Protein AF-A0A8H5HXY4-F1 (afdb_monomer_lite)

Organism: NCBI:txid2823264

Radius of gyration: 25.53 Å; chains: 1; bounding box: 59×42×100 Å

Secondary structure (DSSP, 8-state):
--HHHHHHHHHHHHHHHHHHHT-EEEEETTEEEEE--SSHHHHHHHHHHH-GGG----STTHHHHHHHHHHHHHHHHT---GGG-HHHHHHHHHHHHHHH-HHHHHHHHHHHHHHHHHHHHHHHHHS--HHHHHHHHHHHHHHHS--------------TT-HHHHHHHHHHHHHHHHHHHHS---GGGGTT---HHHHIIIIIHHHHHHHHHHHHHHHHHHHHHTTT-HHHHHHHHHHHHHHHHHHHHH--STTHHHHHHHHHHHHHHHHHHHH--S----------TTTTSTTPPPP---

Structure (mmCIF, N/CA/C/O backbone):
data_AF-A0A8H5HXY4-F1
#
_entry.id   AF-A0A8H5HXY4-F1
#
loop_
_atom_site.group_PDB
_atom_site.id
_atom_site.type_symbol
_atom_site.label_atom_id
_atom_site.label_alt_id
_atom_site.label_comp_id
_atom_site.label_asym_id
_atom_site.label_entity_id
_atom_site.label_seq_id
_atom_site.pdbx_PDB_ins_code
_atom_site.Cartn_x
_atom_site.Cartn_y
_atom_site.Cartn_z
_atom_site.occupancy
_atom_site.B_iso_or_equiv
_atom_site.auth_seq_id
_atom_site.auth_comp_id
_atom_site.auth_asym_id
_atom_site.auth_atom_id
_atom_site.pdbx_PDB_model_num
ATOM 1 N N . MET A 1 1 ? 0.932 -16.713 16.037 1.00 47.97 1 MET A N 1
ATOM 2 C CA . MET A 1 1 ? 1.302 -16.454 14.625 1.00 47.97 1 MET A CA 1
ATOM 3 C C . MET A 1 1 ? 1.391 -17.775 13.917 1.00 47.97 1 MET A C 1
ATOM 5 O O . MET A 1 1 ? 1.975 -18.675 14.505 1.00 47.97 1 MET A O 1
ATOM 9 N N . LYS A 1 2 ? 0.915 -17.909 12.679 1.00 47.47 2 LYS A N 1
ATOM 10 C CA . LYS A 1 2 ? 1.372 -19.043 11.874 1.00 47.47 2 LYS A CA 1
ATOM 11 C C . LYS A 1 2 ? 2.744 -18.663 11.317 1.00 47.47 2 LYS A C 1
ATOM 13 O O . LYS A 1 2 ? 2.831 -17.738 10.516 1.00 47.47 2 LYS A O 1
ATOM 18 N N . ALA A 1 3 ? 3.801 -19.334 11.782 1.00 64.69 3 ALA A N 1
ATOM 19 C CA . ALA A 1 3 ? 5.185 -19.150 11.319 1.00 64.69 3 ALA A CA 1
ATOM 20 C C . ALA A 1 3 ? 5.303 -19.172 9.779 1.00 64.69 3 ALA A C 1
ATOM 22 O O . ALA A 1 3 ? 6.166 -18.522 9.198 1.00 64.69 3 ALA A O 1
ATOM 23 N N . TRP A 1 4 ? 4.356 -19.842 9.122 1.00 70.19 4 TRP A N 1
ATOM 24 C CA . TRP A 1 4 ? 4.233 -19.937 7.675 1.00 70.19 4 TRP A CA 1
ATOM 25 C C . TRP A 1 4 ? 4.051 -18.597 6.941 1.00 70.19 4 TRP A C 1
ATOM 27 O O . TRP A 1 4 ? 4.656 -18.408 5.892 1.00 70.19 4 TRP A O 1
ATOM 37 N N . CYS A 1 5 ? 3.287 -17.639 7.487 1.00 73.81 5 CYS A N 1
ATOM 38 C CA . CYS A 1 5 ? 3.091 -16.338 6.827 1.00 73.81 5 CYS A CA 1
ATOM 39 C C . CYS A 1 5 ? 4.381 -15.507 6.802 1.00 73.81 5 CYS A C 1
ATOM 41 O O . CYS A 1 5 ? 4.645 -14.821 5.821 1.00 73.81 5 CYS A O 1
ATOM 43 N N . ILE A 1 6 ? 5.195 -15.607 7.861 1.00 82.00 6 ILE A N 1
ATOM 44 C CA . ILE A 1 6 ? 6.513 -14.963 7.910 1.00 82.00 6 ILE A CA 1
ATOM 45 C C . ILE A 1 6 ? 7.433 -15.619 6.891 1.00 82.00 6 ILE A C 1
ATOM 47 O O . ILE A 1 6 ? 8.081 -14.912 6.140 1.00 82.00 6 ILE A O 1
ATOM 51 N N . GLY A 1 7 ? 7.465 -16.956 6.839 1.00 81.50 7 GLY A N 1
ATOM 52 C CA . GLY A 1 7 ? 8.318 -17.679 5.895 1.00 81.50 7 GLY A CA 1
ATOM 53 C C . GLY A 1 7 ? 7.988 -17.373 4.432 1.00 81.50 7 GLY A C 1
ATOM 54 O O . GLY A 1 7 ? 8.896 -17.229 3.621 1.00 81.50 7 GLY A O 1
ATOM 55 N N . ALA A 1 8 ? 6.703 -17.226 4.092 1.00 86.81 8 ALA A N 1
ATOM 56 C CA . ALA A 1 8 ? 6.289 -16.805 2.754 1.00 86.81 8 ALA A CA 1
ATOM 57 C C . ALA A 1 8 ? 6.735 -15.366 2.449 1.00 86.81 8 ALA A C 1
ATOM 59 O O . ALA A 1 8 ? 7.413 -15.147 1.451 1.00 86.81 8 ALA A O 1
ATOM 60 N N . ALA A 1 9 ? 6.436 -14.416 3.342 1.00 90.06 9 ALA A N 1
ATOM 61 C CA . ALA A 1 9 ? 6.847 -13.023 3.177 1.00 90.06 9 ALA A CA 1
ATOM 62 C C . ALA A 1 9 ? 8.377 -12.870 3.121 1.00 90.06 9 ALA A C 1
ATOM 64 O O . ALA A 1 9 ? 8.891 -12.093 2.327 1.00 90.06 9 ALA A O 1
ATOM 65 N N . ASP A 1 10 ? 9.117 -13.628 3.929 1.00 92.62 10 ASP A N 1
ATOM 66 C CA . ASP A 1 10 ? 10.578 -13.604 3.957 1.00 92.62 10 ASP A CA 1
ATOM 67 C C . ASP A 1 10 ? 11.174 -14.149 2.660 1.00 92.62 10 ASP A C 1
ATOM 69 O O . ASP A 1 10 ? 12.096 -13.552 2.106 1.00 92.62 10 ASP A O 1
ATOM 73 N N . ARG A 1 11 ? 10.612 -15.239 2.126 1.00 94.75 11 ARG A N 1
ATOM 74 C CA . ARG A 1 11 ? 11.005 -15.771 0.821 1.00 94.75 11 ARG A CA 1
ATOM 75 C C . ARG A 1 11 ? 10.774 -14.742 -0.283 1.00 94.75 11 ARG A C 1
ATOM 77 O O . ARG A 1 11 ? 11.688 -14.517 -1.070 1.00 94.75 11 ARG A O 1
ATOM 84 N N . ASP A 1 12 ? 9.605 -14.108 -0.316 1.00 95.19 12 ASP A N 1
ATOM 85 C CA . ASP A 1 12 ? 9.260 -13.112 -1.337 1.00 95.19 12 ASP A CA 1
ATOM 86 C C . ASP A 1 12 ? 10.162 -11.870 -1.221 1.00 95.19 12 ASP A C 1
ATOM 88 O O . ASP A 1 12 ? 10.688 -11.384 -2.222 1.00 95.19 12 ASP A O 1
ATOM 92 N N . PHE A 1 13 ? 10.445 -11.418 0.008 1.00 96.56 13 PHE A N 1
ATOM 93 C CA . PHE A 1 13 ? 11.386 -10.324 0.262 1.00 96.56 13 PHE A CA 1
ATOM 94 C C . PHE A 1 13 ? 12.799 -10.677 -0.207 1.00 96.56 13 PHE A C 1
ATOM 96 O O . PHE A 1 13 ? 13.453 -9.885 -0.881 1.00 96.56 13 PHE A O 1
ATOM 103 N N . THR A 1 14 ? 13.266 -11.883 0.123 1.00 96.69 14 THR A N 1
ATOM 104 C CA . THR A 1 14 ? 14.595 -12.383 -0.252 1.00 96.69 14 THR A CA 1
ATOM 105 C C . THR A 1 14 ? 14.737 -12.504 -1.765 1.00 96.69 14 THR A C 1
ATOM 107 O O . THR A 1 14 ? 15.783 -12.162 -2.316 1.00 96.69 14 THR A O 1
ATOM 110 N N . GLU A 1 15 ? 13.694 -12.967 -2.453 1.00 97.38 15 GLU A N 1
ATOM 111 C CA . GLU A 1 15 ? 13.682 -13.046 -3.912 1.00 97.38 15 GLU A CA 1
ATOM 112 C C . GLU A 1 15 ? 13.721 -11.641 -4.532 1.00 97.38 15 GLU A C 1
ATOM 114 O O . GLU A 1 15 ? 14.593 -11.357 -5.355 1.00 97.38 15 GLU A O 1
ATOM 119 N N . GLY A 1 16 ? 12.894 -10.718 -4.032 1.00 97.56 16 GLY A N 1
ATOM 120 C CA . GLY A 1 16 ? 12.931 -9.313 -4.431 1.00 97.56 16 GLY A CA 1
ATOM 121 C C . GLY A 1 16 ? 14.318 -8.683 -4.252 1.00 97.56 16 GLY A C 1
ATOM 122 O O . GLY A 1 16 ? 14.837 -8.058 -5.178 1.00 97.56 16 GLY A O 1
ATOM 123 N N . LEU A 1 17 ? 14.980 -8.915 -3.111 1.00 97.62 17 LEU A N 1
ATOM 124 C CA . LEU A 1 17 ? 16.358 -8.465 -2.875 1.00 97.62 17 LEU A CA 1
ATOM 125 C C . LEU A 1 17 ? 17.362 -9.107 -3.838 1.00 97.62 17 LEU A C 1
ATOM 127 O O . LEU A 1 17 ? 18.274 -8.434 -4.317 1.00 97.62 17 LEU A O 1
ATOM 131 N N . LYS A 1 18 ? 17.210 -10.398 -4.146 1.00 97.56 18 LYS A N 1
ATOM 132 C CA . LYS A 1 18 ? 18.068 -11.092 -5.111 1.00 97.56 18 LYS A CA 1
ATOM 133 C C . LYS A 1 18 ? 17.945 -10.466 -6.498 1.00 97.56 18 LYS A C 1
ATOM 135 O O . LYS A 1 18 ? 18.969 -10.154 -7.100 1.00 97.56 18 LYS A O 1
ATOM 140 N N . LYS A 1 19 ? 16.721 -10.226 -6.980 1.00 98.06 19 LYS A N 1
ATOM 141 C CA . LYS A 1 19 ? 16.484 -9.534 -8.255 1.00 98.06 19 LYS A CA 1
ATOM 142 C C . LYS A 1 19 ? 17.021 -8.102 -8.232 1.00 98.06 19 LYS A C 1
ATOM 144 O O . LYS A 1 19 ? 17.610 -7.670 -9.218 1.00 98.06 19 LYS A O 1
ATOM 149 N N . LEU A 1 20 ? 16.875 -7.388 -7.114 1.00 97.81 20 LEU A N 1
ATOM 150 C CA . LEU A 1 20 ? 17.403 -6.031 -6.952 1.00 97.81 20 LEU A CA 1
ATOM 151 C C . LEU A 1 20 ? 18.935 -5.992 -7.055 1.00 97.81 20 LEU A C 1
ATOM 153 O O . LEU A 1 20 ? 19.486 -5.076 -7.657 1.00 97.81 20 LEU A O 1
ATOM 157 N N . LYS A 1 21 ? 19.635 -7.001 -6.523 1.00 97.25 21 LYS A N 1
ATOM 158 C CA . LYS A 1 21 ? 21.100 -7.134 -6.647 1.00 97.25 21 LYS A CA 1
ATOM 159 C C . LYS A 1 21 ? 21.559 -7.362 -8.093 1.00 97.25 21 LYS A C 1
ATOM 161 O O . LYS A 1 21 ? 22.728 -7.145 -8.400 1.00 97.25 21 LYS A O 1
ATOM 166 N N . GLU A 1 22 ? 20.663 -7.764 -8.995 1.00 97.06 22 GLU A N 1
ATOM 167 C CA . GLU A 1 22 ? 20.958 -7.870 -10.429 1.00 97.06 22 GLU A CA 1
ATOM 168 C C . GLU A 1 22 ? 20.869 -6.530 -11.177 1.00 97.06 22 GLU A C 1
ATOM 170 O O . GLU A 1 22 ? 21.182 -6.493 -12.371 1.00 97.06 22 GLU A O 1
ATOM 175 N N . LEU A 1 23 ? 20.482 -5.440 -10.501 1.00 97.31 23 LEU A N 1
ATOM 176 C CA . LEU A 1 23 ? 20.530 -4.087 -11.046 1.00 97.31 23 LEU A CA 1
ATOM 177 C C . LEU A 1 23 ? 21.977 -3.737 -11.417 1.00 97.31 23 LEU A C 1
ATOM 179 O O . LEU A 1 23 ? 22.851 -3.627 -10.556 1.00 97.31 23 LEU A O 1
ATOM 183 N N . LYS A 1 24 ? 22.232 -3.561 -12.715 1.00 96.75 24 LYS A N 1
ATOM 184 C CA . LYS A 1 24 ? 23.560 -3.238 -13.246 1.00 96.75 24 LYS A CA 1
ATOM 185 C C . LYS A 1 24 ? 23.551 -1.875 -13.911 1.00 96.75 24 LYS A C 1
ATOM 187 O O . LYS A 1 24 ? 22.789 -1.635 -14.848 1.00 96.75 24 LYS A O 1
ATOM 192 N N . GLU A 1 25 ? 24.452 -1.016 -13.458 1.00 96.50 25 GLU A N 1
ATOM 193 C CA . GLU A 1 25 ? 24.786 0.232 -14.129 1.00 96.50 25 GLU A CA 1
ATOM 194 C C . GLU A 1 25 ? 25.759 -0.053 -15.278 1.00 96.50 25 GLU A C 1
ATOM 196 O O . GLU A 1 25 ? 26.806 -0.670 -15.085 1.00 96.50 25 GLU A O 1
ATOM 201 N N . THR A 1 26 ? 25.417 0.385 -16.486 1.00 96.19 26 THR A N 1
ATOM 202 C CA . THR A 1 26 ? 26.308 0.340 -17.648 1.00 96.19 26 THR A CA 1
ATOM 203 C C . THR A 1 26 ? 26.562 1.765 -18.118 1.00 96.19 26 THR A C 1
ATOM 205 O O . THR A 1 26 ? 25.631 2.481 -18.491 1.00 96.19 26 THR A O 1
ATOM 208 N N . LYS A 1 27 ? 27.828 2.185 -18.090 1.00 96.81 27 LYS A N 1
ATOM 209 C CA . LYS A 1 27 ? 28.249 3.512 -18.545 1.00 96.81 27 LYS A CA 1
ATOM 210 C C . LYS A 1 27 ? 28.524 3.472 -20.043 1.00 96.81 27 LYS A C 1
ATOM 212 O O . LYS A 1 27 ? 29.378 2.713 -20.495 1.00 96.81 27 LYS A O 1
ATOM 217 N N . PHE A 1 28 ? 27.813 4.296 -20.797 1.00 95.19 28 PHE A N 1
ATOM 218 C CA . PHE A 1 28 ? 28.041 4.532 -22.217 1.00 95.19 28 PHE A CA 1
ATOM 219 C C . PHE A 1 28 ? 28.620 5.940 -22.416 1.00 95.19 28 PHE A C 1
ATOM 221 O O . PHE A 1 28 ? 28.405 6.811 -21.572 1.00 95.19 28 PHE A O 1
ATOM 228 N N . PRO A 1 29 ? 29.296 6.222 -23.546 1.00 97.00 29 PRO A N 1
ATOM 229 C CA . PRO A 1 29 ? 29.773 7.574 -23.853 1.00 97.00 29 PRO A CA 1
ATOM 230 C C . PRO A 1 29 ? 28.663 8.641 -23.850 1.00 97.00 29 PRO A C 1
ATOM 232 O O . PRO A 1 29 ? 28.933 9.811 -23.613 1.00 97.00 29 PRO A O 1
ATOM 235 N N . GLN A 1 30 ? 27.416 8.236 -24.109 1.00 96.19 30 GLN A N 1
ATOM 236 C CA . GLN A 1 30 ? 26.236 9.107 -24.183 1.00 96.19 30 GLN A CA 1
ATOM 237 C C . GLN A 1 30 ? 25.478 9.233 -22.851 1.00 96.19 30 GLN A C 1
ATOM 239 O O . GLN A 1 30 ? 24.520 9.996 -22.771 1.00 96.19 30 GLN A O 1
ATOM 244 N N . GLY A 1 31 ? 25.871 8.485 -21.815 1.00 94.50 31 GLY A N 1
ATOM 245 C CA . GLY A 1 31 ? 25.211 8.506 -20.512 1.00 94.50 31 GLY A CA 1
ATOM 246 C C . GLY A 1 31 ? 25.189 7.151 -19.810 1.00 94.50 31 GLY A C 1
ATOM 247 O O . GLY A 1 31 ? 25.737 6.155 -20.281 1.00 94.50 31 GLY A O 1
ATOM 248 N N . THR A 1 32 ? 24.532 7.117 -18.658 1.00 94.44 32 THR A N 1
ATOM 249 C CA . THR A 1 32 ? 24.369 5.906 -17.855 1.00 94.44 32 THR A CA 1
ATOM 250 C C . THR A 1 32 ? 23.058 5.207 -18.205 1.00 94.44 32 THR A C 1
ATOM 252 O O . THR A 1 32 ? 22.004 5.836 -18.235 1.00 94.44 32 THR A O 1
ATOM 255 N N . SER A 1 33 ? 23.110 3.895 -18.439 1.00 93.88 33 SER A N 1
ATOM 256 C CA . SER A 1 33 ? 21.923 3.050 -18.582 1.00 93.88 33 SER A CA 1
ATOM 257 C C . SER A 1 33 ? 21.869 2.026 -17.456 1.00 93.88 33 SER A C 1
ATOM 259 O O . SER A 1 33 ? 22.894 1.474 -17.054 1.00 93.88 33 SER A O 1
ATOM 261 N N . PHE A 1 34 ? 20.667 1.740 -16.972 1.00 95.38 34 PHE A N 1
ATOM 262 C CA . PHE A 1 34 ? 20.435 0.738 -15.943 1.00 95.38 34 PHE A CA 1
ATOM 263 C C . PHE A 1 34 ? 19.720 -0.460 -16.554 1.00 95.38 34 PHE A C 1
ATOM 265 O O . PHE A 1 34 ? 18.678 -0.321 -17.196 1.00 95.38 34 PHE A O 1
ATOM 272 N N . LYS A 1 35 ? 20.275 -1.653 -16.343 1.00 95.25 35 LYS A N 1
ATOM 273 C CA . LYS A 1 35 ? 19.609 -2.913 -16.671 1.00 95.25 35 LYS A CA 1
ATOM 274 C C . LYS A 1 35 ? 19.067 -3.516 -15.386 1.00 95.25 35 LYS A C 1
ATOM 276 O O . LYS A 1 35 ? 19.843 -3.780 -14.470 1.00 95.25 35 LYS A O 1
ATOM 281 N N . SER A 1 36 ? 17.761 -3.769 -15.351 1.00 95.88 36 SER A N 1
ATOM 282 C CA . SER A 1 36 ? 17.114 -4.411 -14.210 1.00 95.88 36 SER A CA 1
ATOM 283 C C . SER A 1 36 ? 16.076 -5.460 -14.601 1.00 95.88 36 SER A C 1
ATOM 285 O O . SER A 1 36 ? 15.572 -5.462 -15.726 1.00 95.88 36 SER A O 1
ATOM 287 N N . ARG A 1 37 ? 15.753 -6.348 -13.654 1.00 97.44 37 ARG A N 1
ATOM 288 C CA . ARG A 1 37 ? 14.570 -7.211 -13.706 1.00 97.44 37 ARG A CA 1
ATOM 289 C C . ARG A 1 37 ? 13.331 -6.432 -13.282 1.00 97.44 37 ARG A C 1
ATOM 291 O O . ARG A 1 37 ? 13.411 -5.561 -12.429 1.00 97.44 37 ARG A O 1
ATOM 298 N N . LEU A 1 38 ? 12.189 -6.765 -13.868 1.00 97.12 38 LEU A N 1
ATOM 299 C CA . LEU A 1 38 ? 10.896 -6.185 -13.501 1.00 97.12 38 LEU A CA 1
ATOM 300 C C . LEU A 1 38 ? 10.273 -6.941 -12.323 1.00 97.12 38 LEU A C 1
ATOM 302 O O . LEU A 1 38 ? 10.613 -8.103 -12.088 1.00 97.12 38 LEU A O 1
ATOM 306 N N . GLY A 1 39 ? 9.333 -6.301 -11.625 1.00 96.19 39 GLY A N 1
ATOM 307 C CA . GLY A 1 39 ? 8.581 -6.915 -10.528 1.00 96.19 39 GLY A CA 1
ATOM 308 C C . GLY A 1 39 ? 9.290 -6.864 -9.177 1.00 96.19 39 GLY A C 1
ATOM 309 O O . GLY A 1 39 ? 8.706 -7.272 -8.180 1.00 96.19 39 GLY A O 1
ATOM 310 N N . VAL A 1 40 ? 10.495 -6.294 -9.108 1.00 98.06 40 VAL A N 1
ATOM 311 C CA . VAL A 1 40 ? 11.258 -6.154 -7.860 1.00 98.06 40 VAL A CA 1
ATOM 312 C C . VAL A 1 40 ? 10.478 -5.327 -6.845 1.00 98.06 40 VAL A C 1
ATOM 314 O O . VAL A 1 40 ? 10.370 -5.704 -5.678 1.00 98.06 40 VAL A O 1
ATOM 317 N N . VAL A 1 41 ? 9.886 -4.218 -7.301 1.00 97.44 41 VAL A N 1
ATOM 318 C CA . VAL A 1 41 ? 9.059 -3.360 -6.444 1.00 97.44 41 VAL A CA 1
ATOM 319 C C . VAL A 1 41 ? 7.842 -4.131 -5.932 1.00 97.44 41 VAL A C 1
ATOM 321 O O . VAL A 1 41 ? 7.485 -4.001 -4.761 1.00 97.44 41 VAL A O 1
ATOM 324 N N . ALA A 1 42 ? 7.227 -4.967 -6.773 1.00 95.88 42 ALA A N 1
ATOM 325 C CA . ALA A 1 42 ? 6.089 -5.796 -6.388 1.00 95.88 42 ALA A CA 1
ATOM 326 C C . ALA A 1 42 ? 6.459 -6.838 -5.331 1.00 95.88 42 ALA A C 1
ATOM 328 O O . ALA A 1 42 ? 5.801 -6.882 -4.296 1.00 95.88 42 ALA A O 1
ATOM 329 N N . ASP A 1 43 ? 7.528 -7.602 -5.535 1.00 96.88 43 ASP A N 1
ATOM 330 C CA . ASP A 1 43 ? 7.951 -8.653 -4.603 1.00 96.88 43 ASP A CA 1
ATOM 331 C C . ASP A 1 43 ? 8.268 -8.080 -3.215 1.00 96.88 43 ASP A C 1
ATOM 333 O O . ASP A 1 43 ? 7.744 -8.540 -2.197 1.00 96.88 43 ASP A O 1
ATOM 337 N N . ILE A 1 44 ? 9.058 -7.002 -3.173 1.00 97.44 44 ILE A N 1
ATOM 338 C CA . ILE A 1 44 ? 9.461 -6.350 -1.921 1.00 97.44 44 ILE A CA 1
ATOM 339 C C . ILE A 1 44 ? 8.250 -5.756 -1.197 1.00 97.44 44 ILE A C 1
ATOM 341 O O . ILE A 1 44 ? 8.091 -5.943 0.011 1.00 97.44 44 ILE A O 1
ATOM 345 N N . THR A 1 45 ? 7.375 -5.043 -1.908 1.00 95.81 45 THR A N 1
ATOM 346 C CA . THR A 1 45 ? 6.215 -4.400 -1.271 1.00 95.81 45 THR A CA 1
ATOM 347 C C . THR A 1 45 ? 5.159 -5.407 -0.839 1.00 95.81 45 THR A C 1
ATOM 349 O O . THR A 1 45 ? 4.630 -5.272 0.263 1.00 95.81 45 THR A O 1
ATOM 352 N N . ASN A 1 46 ? 4.903 -6.454 -1.625 1.00 90.75 46 ASN A N 1
ATOM 353 C CA . ASN A 1 46 ? 4.005 -7.543 -1.244 1.00 90.75 46 ASN A CA 1
ATOM 354 C C . ASN A 1 46 ? 4.504 -8.250 0.024 1.00 90.75 46 ASN A C 1
ATOM 356 O O . ASN A 1 46 ? 3.713 -8.516 0.934 1.00 90.75 46 ASN A O 1
ATOM 360 N N . ALA A 1 47 ? 5.812 -8.491 0.131 1.00 95.19 47 ALA A N 1
ATOM 361 C CA . ALA A 1 47 ? 6.414 -9.054 1.330 1.00 95.19 47 ALA A CA 1
ATOM 362 C C . ALA A 1 47 ? 6.252 -8.137 2.555 1.00 95.19 47 ALA A C 1
ATOM 364 O O . ALA A 1 47 ? 5.808 -8.592 3.609 1.00 95.19 47 ALA A O 1
ATOM 365 N N . ILE A 1 48 ? 6.527 -6.834 2.414 1.00 94.31 48 ILE A N 1
ATOM 366 C CA . ILE A 1 48 ? 6.356 -5.841 3.493 1.00 94.31 48 ILE A CA 1
ATOM 367 C C . ILE A 1 48 ? 4.894 -5.750 3.945 1.00 94.31 48 ILE A C 1
ATOM 369 O O . ILE A 1 48 ? 4.613 -5.670 5.150 1.00 94.31 48 ILE A O 1
ATOM 373 N N . LEU A 1 49 ? 3.958 -5.738 2.993 1.00 87.31 49 LEU A N 1
ATOM 374 C CA . LEU A 1 49 ? 2.522 -5.713 3.266 1.00 87.31 49 LEU A CA 1
ATOM 375 C C . LEU A 1 49 ? 2.103 -6.976 4.022 1.00 87.31 49 LEU A C 1
ATOM 377 O O . LEU A 1 49 ? 1.438 -6.861 5.055 1.00 87.31 49 LEU A O 1
ATOM 381 N N . SER A 1 50 ? 2.586 -8.142 3.581 1.00 85.31 50 SER A N 1
ATOM 382 C CA . SER A 1 50 ? 2.346 -9.440 4.221 1.00 85.31 50 SER A CA 1
ATOM 383 C C . SER A 1 50 ? 2.880 -9.482 5.655 1.00 85.31 50 SER A C 1
ATOM 385 O O . SER A 1 50 ? 2.143 -9.822 6.583 1.00 85.31 50 SER A O 1
ATOM 387 N N . ASP A 1 51 ? 4.133 -9.074 5.870 1.00 87.00 51 ASP A N 1
ATOM 388 C CA . ASP A 1 51 ? 4.724 -8.923 7.197 1.00 87.00 51 ASP A CA 1
ATOM 389 C C . ASP A 1 51 ? 5.875 -7.905 7.181 1.00 87.00 51 ASP A C 1
ATOM 391 O O . ASP A 1 51 ? 6.911 -8.118 6.576 1.00 87.00 51 ASP A O 1
ATOM 395 N N . ALA A 1 52 ? 5.747 -6.802 7.920 1.00 89.81 52 ALA A N 1
ATOM 396 C CA . ALA A 1 52 ? 6.765 -5.743 7.932 1.00 89.81 52 ALA A CA 1
ATOM 397 C C . ALA A 1 52 ? 8.063 -6.175 8.606 1.00 89.81 52 ALA A C 1
ATOM 399 O O . ALA A 1 52 ? 9.070 -5.498 8.446 1.00 89.81 52 ALA A O 1
ATOM 400 N N . ARG A 1 53 ? 8.041 -7.239 9.414 1.00 88.12 53 ARG A N 1
ATOM 401 C CA . ARG A 1 53 ? 9.226 -7.681 10.155 1.00 88.12 53 ARG A CA 1
ATOM 402 C C . ARG A 1 53 ? 10.237 -8.379 9.254 1.00 88.12 53 ARG A C 1
ATOM 404 O O . ARG A 1 53 ? 11.374 -8.535 9.672 1.00 88.12 53 ARG A O 1
ATOM 411 N N . VAL A 1 54 ? 9.845 -8.767 8.037 1.00 94.19 54 VAL A N 1
ATOM 412 C CA . VAL A 1 54 ? 10.783 -9.299 7.035 1.00 94.19 54 VAL A CA 1
ATOM 413 C C . VAL A 1 54 ? 11.647 -8.200 6.427 1.00 94.19 54 VAL A C 1
ATOM 415 O O . VAL A 1 54 ? 12.706 -8.499 5.876 1.00 94.19 54 VAL A O 1
ATOM 418 N N . PHE A 1 55 ? 11.217 -6.936 6.548 1.00 95.25 55 PHE A N 1
ATOM 419 C CA . PHE A 1 55 ? 11.997 -5.805 6.083 1.00 95.25 55 PHE A CA 1
ATOM 420 C C . PHE A 1 55 ? 13.302 -5.715 6.864 1.00 95.25 55 PHE A C 1
ATOM 422 O O . PHE A 1 55 ? 13.315 -5.537 8.083 1.00 95.25 55 PHE A O 1
ATOM 429 N N . ARG A 1 56 ? 14.399 -5.795 6.123 1.00 94.62 56 ARG A N 1
ATOM 430 C CA . ARG A 1 56 ? 15.762 -5.702 6.628 1.00 94.62 56 ARG A CA 1
ATOM 431 C C . ARG A 1 56 ? 16.624 -4.990 5.598 1.00 94.62 56 ARG A C 1
ATOM 433 O O . ARG A 1 56 ? 16.408 -5.131 4.395 1.00 94.62 56 ARG A O 1
ATOM 440 N N . ILE A 1 57 ? 17.593 -4.228 6.085 1.00 94.12 57 ILE A N 1
ATOM 441 C CA . ILE A 1 57 ? 18.575 -3.535 5.256 1.00 94.12 57 ILE A CA 1
ATOM 442 C C . ILE A 1 57 ? 19.840 -4.394 5.279 1.00 94.12 57 ILE A C 1
ATOM 444 O O . ILE A 1 57 ? 20.563 -4.386 6.270 1.00 94.12 57 ILE A O 1
ATOM 448 N N . GLU A 1 58 ? 20.051 -5.195 4.232 1.00 90.25 58 GLU A N 1
ATOM 449 C CA . GLU A 1 58 ? 21.266 -6.019 4.089 1.00 90.25 58 GLU A CA 1
ATOM 450 C C . GLU A 1 58 ? 22.444 -5.190 3.563 1.00 90.25 58 GLU A C 1
ATOM 452 O O . GLU A 1 58 ? 23.564 -5.330 4.047 1.00 90.25 58 GLU A O 1
ATOM 457 N N . ASP A 1 59 ? 22.163 -4.288 2.619 1.00 91.00 59 ASP A N 1
ATOM 458 C CA . ASP A 1 59 ? 23.149 -3.418 1.987 1.00 91.00 59 ASP A CA 1
ATOM 459 C C . ASP A 1 59 ? 22.842 -1.952 2.335 1.00 91.00 59 ASP A C 1
ATOM 461 O O . ASP A 1 59 ? 21.688 -1.515 2.267 1.00 91.00 59 ASP A O 1
ATOM 465 N N . GLY A 1 60 ? 23.869 -1.159 2.660 1.00 90.94 60 GLY A N 1
ATOM 466 C CA . GLY A 1 60 ? 23.707 0.267 2.989 1.00 90.94 60 GLY A CA 1
ATOM 467 C C . GLY A 1 60 ? 23.164 1.127 1.837 1.00 90.94 60 GLY A C 1
ATOM 468 O O . GLY A 1 60 ? 22.688 2.235 2.065 1.00 90.94 60 GLY A O 1
ATOM 469 N N . ASP A 1 61 ? 23.189 0.611 0.607 1.00 95.19 61 ASP A N 1
ATOM 470 C CA . ASP A 1 61 ? 22.687 1.264 -0.602 1.00 95.19 61 ASP A CA 1
ATOM 471 C C . ASP A 1 61 ? 21.288 0.778 -1.029 1.00 95.19 61 ASP A C 1
ATOM 473 O O . ASP A 1 61 ? 20.809 1.167 -2.097 1.00 95.19 61 ASP A O 1
ATOM 477 N N . LEU A 1 62 ? 20.603 -0.032 -0.206 1.00 94.19 62 LEU A N 1
ATOM 478 C CA . LEU A 1 62 ? 19.295 -0.616 -0.531 1.00 94.19 62 LEU A CA 1
ATOM 479 C C . LEU A 1 62 ? 18.285 0.433 -1.018 1.00 94.19 62 LEU A C 1
ATOM 481 O O . LEU A 1 62 ? 17.624 0.231 -2.035 1.00 94.19 62 LEU A O 1
ATOM 485 N N . LEU A 1 63 ? 18.167 1.558 -0.308 1.00 95.19 63 LEU A N 1
ATOM 486 C CA . LEU A 1 63 ? 17.205 2.612 -0.646 1.00 95.19 63 LEU A CA 1
ATOM 487 C C . LEU A 1 63 ? 17.546 3.303 -1.972 1.00 95.19 63 LEU A C 1
ATOM 489 O O . LEU A 1 63 ? 16.645 3.625 -2.745 1.00 95.19 63 LEU A O 1
ATOM 493 N N . ILE A 1 64 ? 18.839 3.473 -2.264 1.00 95.81 64 ILE A N 1
ATOM 494 C CA . ILE A 1 64 ? 19.314 4.057 -3.524 1.00 95.81 64 ILE A CA 1
ATOM 495 C C . ILE A 1 64 ? 19.001 3.098 -4.676 1.00 95.81 64 ILE A C 1
ATOM 497 O O . ILE A 1 64 ? 18.389 3.502 -5.663 1.00 95.81 64 ILE A O 1
ATOM 501 N N . LYS A 1 65 ? 19.339 1.808 -4.524 1.00 96.75 65 LYS A N 1
ATOM 502 C CA . LYS A 1 65 ? 19.004 0.761 -5.501 1.00 96.75 65 LYS A CA 1
ATOM 503 C C . LYS A 1 65 ? 17.500 0.686 -5.750 1.00 96.75 65 LYS A C 1
ATOM 505 O O . LYS A 1 65 ? 17.090 0.595 -6.902 1.00 96.75 65 LYS A O 1
ATOM 510 N N . MET A 1 66 ? 16.681 0.767 -4.701 1.00 97.50 66 MET A N 1
ATOM 511 C CA . MET A 1 66 ? 15.221 0.784 -4.823 1.00 97.50 66 MET A CA 1
ATOM 512 C C . MET A 1 66 ? 14.708 2.007 -5.586 1.00 97.50 66 MET A C 1
ATOM 514 O O . MET A 1 66 ? 13.855 1.851 -6.456 1.00 97.50 66 MET A O 1
ATOM 518 N N . GLY A 1 67 ? 15.243 3.203 -5.325 1.00 96.81 67 GLY A N 1
ATOM 519 C CA . GLY A 1 67 ? 14.902 4.403 -6.096 1.00 96.81 67 GLY A CA 1
ATOM 520 C C . GLY A 1 67 ? 15.206 4.234 -7.588 1.00 96.81 67 GLY A C 1
ATOM 521 O O . GLY A 1 67 ? 14.340 4.455 -8.437 1.00 96.81 67 GLY A O 1
ATOM 522 N N . THR A 1 68 ? 16.401 3.735 -7.911 1.00 97.25 68 THR A N 1
ATOM 523 C CA . THR A 1 68 ? 16.799 3.429 -9.293 1.00 97.25 68 THR A CA 1
ATOM 524 C C . THR A 1 68 ? 15.908 2.357 -9.923 1.00 97.25 68 THR A C 1
ATOM 526 O O . THR A 1 68 ? 15.500 2.486 -11.078 1.00 97.25 68 THR A O 1
ATOM 529 N N . GLN A 1 69 ? 15.563 1.313 -9.166 1.00 98.06 69 GLN A N 1
ATOM 530 C CA . GLN A 1 69 ? 14.681 0.234 -9.600 1.00 98.06 69 GLN A CA 1
ATOM 531 C C . GLN A 1 69 ? 13.289 0.742 -9.974 1.00 98.06 69 GLN A C 1
ATOM 533 O O . GLN A 1 69 ? 12.783 0.420 -11.048 1.00 98.06 69 GLN A O 1
ATOM 538 N N . ILE A 1 70 ? 12.688 1.559 -9.106 1.00 97.75 70 ILE A N 1
ATOM 539 C CA . ILE A 1 70 ? 11.387 2.190 -9.342 1.00 97.75 70 ILE A CA 1
ATOM 540 C C . ILE A 1 70 ? 11.427 2.980 -10.651 1.00 97.75 70 ILE A C 1
ATOM 542 O O . ILE A 1 70 ? 10.549 2.813 -11.494 1.00 97.75 70 ILE A O 1
ATOM 546 N N . HIS A 1 71 ? 12.477 3.774 -10.865 1.00 97.00 71 HIS A N 1
ATOM 547 C CA . HIS A 1 71 ? 12.627 4.562 -12.085 1.00 97.00 71 HIS A CA 1
ATOM 548 C C . HIS A 1 71 ? 12.769 3.677 -13.339 1.00 97.00 71 HIS A C 1
ATOM 550 O O . HIS A 1 71 ? 12.176 3.967 -14.379 1.00 97.00 71 HIS A O 1
ATOM 556 N N . CYS A 1 72 ? 13.492 2.555 -13.242 1.00 97.38 72 CYS A N 1
ATOM 557 C CA . CYS A 1 72 ? 13.595 1.572 -14.326 1.00 97.38 72 CYS A CA 1
ATOM 558 C C . CYS A 1 72 ? 12.233 0.958 -14.681 1.00 97.38 72 CYS A C 1
ATOM 560 O O . CYS A 1 72 ? 11.880 0.889 -15.860 1.00 97.38 72 CYS A O 1
ATOM 562 N N . GLU A 1 73 ? 11.460 0.524 -13.680 1.00 97.94 73 GLU A N 1
ATOM 563 C CA . GLU A 1 73 ? 10.140 -0.076 -13.904 1.00 97.94 73 GLU A CA 1
ATOM 564 C C . GLU A 1 73 ? 9.134 0.954 -14.438 1.00 97.94 73 GLU A C 1
ATOM 566 O O . GLU A 1 73 ? 8.383 0.650 -15.366 1.00 97.94 73 GLU A O 1
ATOM 571 N N . ILE A 1 74 ? 9.166 2.196 -13.943 1.00 97.25 74 ILE A N 1
ATOM 572 C CA . ILE A 1 74 ? 8.343 3.296 -14.467 1.00 97.25 74 ILE A CA 1
ATOM 573 C C . ILE A 1 74 ? 8.663 3.532 -15.941 1.00 97.25 74 ILE A C 1
ATOM 575 O O . ILE A 1 74 ? 7.749 3.562 -16.765 1.00 97.25 74 ILE A O 1
ATOM 579 N N . ASN A 1 75 ? 9.943 3.631 -16.303 1.00 96.25 75 ASN A N 1
ATOM 580 C CA . ASN A 1 75 ? 10.353 3.837 -17.691 1.00 96.25 75 ASN A CA 1
ATOM 581 C C . ASN A 1 75 ? 9.938 2.669 -18.594 1.00 96.25 75 ASN A C 1
ATOM 583 O O . ASN A 1 75 ? 9.469 2.899 -19.711 1.00 96.25 75 ASN A O 1
ATOM 587 N N . HIS A 1 76 ? 10.031 1.428 -18.105 1.00 96.50 76 HIS A N 1
ATOM 588 C CA . HIS A 1 76 ? 9.562 0.251 -18.836 1.00 96.50 76 HIS A CA 1
ATOM 589 C C . HIS A 1 76 ? 8.066 0.342 -19.170 1.00 96.50 76 HIS A C 1
ATOM 591 O O . HIS A 1 76 ? 7.666 0.138 -20.317 1.00 96.50 76 HIS A O 1
ATOM 597 N N . TRP A 1 77 ? 7.239 0.709 -18.188 1.00 96.56 77 TRP A N 1
ATOM 598 C CA . TRP A 1 77 ? 5.792 0.842 -18.372 1.00 96.56 77 TRP A CA 1
ATOM 599 C C . TRP A 1 77 ? 5.359 2.197 -18.954 1.00 96.56 77 TRP A C 1
ATOM 601 O O . TRP A 1 77 ? 4.162 2.427 -19.165 1.00 96.56 77 TRP A O 1
ATOM 611 N N . LYS A 1 78 ? 6.312 3.096 -19.243 1.00 97.12 78 LYS A N 1
ATOM 612 C CA . LYS A 1 78 ? 6.066 4.502 -19.612 1.00 97.12 78 LYS A CA 1
ATOM 613 C C . LYS A 1 78 ? 5.128 5.179 -18.611 1.00 97.12 78 LYS A C 1
ATOM 615 O O . LYS A 1 78 ? 4.124 5.771 -19.001 1.00 97.12 78 LYS A O 1
ATOM 620 N N . GLY A 1 79 ? 5.371 4.939 -17.329 1.00 96.12 79 GLY A N 1
ATOM 621 C CA . GLY A 1 79 ? 4.529 5.377 -16.230 1.00 96.12 79 GLY A CA 1
ATOM 622 C C . GLY A 1 79 ? 4.719 6.840 -15.855 1.00 96.12 79 GLY A C 1
ATOM 623 O O . GLY A 1 79 ? 5.482 7.573 -16.480 1.00 96.12 79 GLY A O 1
ATOM 624 N N . TRP A 1 80 ? 4.012 7.243 -14.807 1.00 96.88 80 TRP A N 1
ATOM 625 C CA . TRP A 1 80 ? 4.151 8.562 -14.201 1.00 96.88 80 TRP A CA 1
ATOM 626 C C . TRP A 1 80 ? 5.281 8.569 -13.181 1.00 96.88 80 TRP A C 1
ATOM 628 O O . TRP A 1 80 ? 5.680 7.517 -12.690 1.00 96.88 80 TRP A O 1
ATOM 638 N N . GLN A 1 81 ? 5.798 9.747 -12.855 1.00 96.25 81 GLN A N 1
ATOM 639 C CA . GLN A 1 81 ? 6.742 9.867 -11.750 1.00 96.25 81 GLN A CA 1
ATOM 640 C C . GLN A 1 81 ? 5.989 9.755 -10.412 1.00 96.25 81 GLN A C 1
ATOM 642 O O . GLN A 1 81 ? 4.846 10.215 -10.338 1.00 96.25 81 GLN A O 1
ATOM 647 N N . PRO A 1 82 ? 6.568 9.154 -9.356 1.00 91.69 82 PRO A N 1
ATOM 648 C CA . PRO A 1 82 ? 5.882 8.973 -8.074 1.00 91.69 82 PRO A CA 1
ATOM 649 C C . PRO A 1 82 ? 5.448 10.286 -7.406 1.00 91.69 82 PRO A C 1
ATOM 651 O O . PRO A 1 82 ? 4.564 10.278 -6.555 1.00 91.69 82 PRO A O 1
ATOM 654 N N . GLU A 1 83 ? 6.036 11.416 -7.784 1.00 93.44 83 GLU A N 1
ATOM 655 C CA . GLU A 1 83 ? 5.753 12.740 -7.227 1.00 93.44 83 GLU A CA 1
ATOM 656 C C . GLU A 1 83 ? 4.470 13.380 -7.788 1.00 93.44 83 GLU A C 1
ATOM 658 O O . GLU A 1 83 ? 4.068 14.437 -7.314 1.00 93.44 83 GLU A O 1
ATOM 663 N N . ILE A 1 84 ? 3.806 12.747 -8.766 1.00 90.94 84 ILE A N 1
ATOM 664 C CA . ILE A 1 84 ? 2.600 13.252 -9.452 1.00 90.94 84 ILE A CA 1
ATOM 665 C C . ILE A 1 84 ? 1.431 13.614 -8.508 1.00 90.94 84 ILE A C 1
ATOM 667 O O . ILE A 1 84 ? 0.578 14.414 -8.876 1.00 90.94 84 ILE A O 1
ATOM 671 N N . GLY A 1 85 ? 1.390 13.092 -7.281 1.00 88.19 85 GLY A N 1
ATOM 672 C CA . GLY A 1 85 ? 0.279 13.309 -6.350 1.00 88.19 85 GLY A CA 1
ATOM 673 C C . GLY A 1 85 ? -1.010 12.575 -6.768 1.00 88.19 85 GLY A C 1
ATOM 674 O O . GLY A 1 85 ? -1.140 12.134 -7.910 1.00 88.19 85 GLY A O 1
ATOM 675 N N . PRO A 1 86 ? -1.977 12.391 -5.853 1.00 83.06 86 PRO A N 1
ATOM 676 C CA . PRO A 1 86 ? -3.134 11.519 -6.085 1.00 83.06 86 PRO A CA 1
ATOM 677 C C . PRO A 1 86 ? -4.138 12.096 -7.083 1.00 83.06 86 PRO A C 1
ATOM 679 O O . PRO A 1 86 ? -4.642 11.363 -7.929 1.00 83.06 86 PRO A O 1
ATOM 682 N N . GLU A 1 87 ? -4.400 13.402 -7.013 1.00 86.69 87 GLU A N 1
ATOM 683 C CA . GLU A 1 87 ? -5.398 14.074 -7.853 1.00 86.69 87 GLU A CA 1
ATOM 684 C C . GLU A 1 87 ? -4.977 14.056 -9.331 1.00 86.69 87 GLU A C 1
ATOM 686 O O . GLU A 1 87 ? -5.728 13.595 -10.191 1.00 86.69 87 GLU A O 1
ATOM 691 N N . ALA A 1 88 ? -3.734 14.452 -9.626 1.00 92.31 88 ALA A N 1
ATOM 692 C CA . ALA A 1 88 ? -3.213 14.407 -10.990 1.00 92.31 88 ALA A CA 1
ATOM 693 C C . ALA A 1 88 ? -2.974 12.967 -11.478 1.00 92.31 88 ALA A C 1
ATOM 695 O O . ALA A 1 88 ? -3.146 12.694 -12.667 1.00 92.31 88 ALA A O 1
ATOM 696 N N . LEU A 1 89 ? -2.624 12.025 -10.586 1.00 91.56 89 LEU A N 1
ATOM 697 C CA . LEU A 1 89 ? -2.557 10.606 -10.943 1.00 91.56 89 LEU A CA 1
ATOM 698 C C . LEU A 1 89 ? -3.920 10.093 -11.405 1.00 91.56 89 LEU A C 1
ATOM 700 O O . LEU A 1 89 ? -3.983 9.393 -12.411 1.00 91.56 89 LEU A O 1
ATOM 704 N N . GLN A 1 90 ? -4.996 10.435 -10.692 1.00 87.25 90 GLN A N 1
ATOM 705 C CA . GLN A 1 90 ? -6.351 10.022 -11.046 1.00 87.25 90 GLN A CA 1
ATOM 706 C C . GLN A 1 90 ? -6.738 10.545 -12.433 1.00 87.25 90 GLN A C 1
ATOM 708 O O . GLN A 1 90 ? -7.178 9.764 -13.276 1.00 87.25 90 GLN A O 1
ATOM 713 N N . GLU A 1 91 ? -6.527 11.836 -12.698 1.00 93.12 91 GLU A N 1
ATOM 714 C CA . GLU A 1 91 ? -6.821 12.444 -14.000 1.00 93.12 91 GLU A CA 1
ATOM 715 C C . GLU A 1 91 ? -6.042 11.758 -15.136 1.00 93.12 91 GLU A C 1
ATOM 717 O O . GLU A 1 91 ? -6.636 11.268 -16.103 1.00 93.12 91 GLU A O 1
ATOM 722 N N . GLN A 1 92 ? -4.721 11.625 -14.987 1.00 95.62 92 GLN A N 1
ATOM 723 C CA . GLN A 1 92 ? -3.868 11.029 -16.019 1.00 95.62 92 GLN A CA 1
ATOM 724 C C . GLN A 1 92 ? -4.119 9.526 -16.198 1.00 95.62 92 GLN A C 1
ATOM 726 O O . GLN A 1 92 ? -3.998 8.994 -17.307 1.00 95.62 92 GLN A O 1
ATOM 731 N N . ALA A 1 93 ? -4.494 8.819 -15.131 1.00 90.19 93 ALA A N 1
ATOM 732 C CA . ALA A 1 93 ? -4.866 7.415 -15.206 1.00 90.19 93 ALA A CA 1
ATOM 733 C C . ALA A 1 93 ? -6.180 7.208 -15.960 1.00 90.19 93 ALA A C 1
ATOM 735 O O . ALA A 1 93 ? -6.259 6.285 -16.774 1.00 90.19 93 ALA A O 1
ATOM 736 N N . MET A 1 94 ? -7.173 8.077 -15.750 1.00 90.50 94 MET A N 1
ATOM 737 C CA . MET A 1 94 ? -8.432 8.050 -16.500 1.00 90.50 94 MET A CA 1
ATOM 738 C C . MET A 1 94 ? -8.205 8.348 -17.982 1.00 90.50 94 MET A C 1
ATOM 740 O O . MET A 1 94 ? -8.714 7.625 -18.840 1.00 90.50 94 MET A O 1
ATOM 744 N N . GLU A 1 95 ? -7.374 9.342 -18.297 1.00 96.44 95 GLU A N 1
ATOM 745 C CA . GLU A 1 95 ? -6.995 9.645 -19.678 1.00 96.44 95 GLU A CA 1
ATOM 746 C C . GLU A 1 95 ? -6.301 8.444 -20.345 1.00 96.44 95 GLU A C 1
ATOM 748 O O . GLU A 1 95 ? -6.648 8.035 -21.458 1.00 96.44 95 GLU A O 1
ATOM 753 N N . ARG A 1 96 ? -5.336 7.825 -19.653 1.00 96.69 96 ARG A N 1
ATOM 754 C CA . ARG A 1 96 ? -4.635 6.643 -20.165 1.00 96.69 96 ARG A CA 1
ATOM 755 C C . ARG A 1 96 ? -5.567 5.451 -20.335 1.00 96.69 96 ARG A C 1
ATOM 757 O O . ARG A 1 96 ? -5.438 4.736 -21.326 1.00 96.69 96 ARG A O 1
ATOM 764 N N . LEU A 1 97 ? -6.502 5.244 -19.408 1.00 91.25 97 LEU A N 1
ATOM 765 C CA . LEU A 1 97 ? -7.507 4.188 -19.485 1.00 91.25 97 LEU A CA 1
ATOM 766 C C . LEU A 1 97 ? -8.370 4.330 -20.742 1.00 91.25 97 LEU A C 1
ATOM 768 O O . LEU A 1 97 ? -8.532 3.352 -21.468 1.00 91.25 97 LEU A O 1
ATOM 772 N N . GLN A 1 98 ? -8.843 5.541 -21.043 1.00 94.19 98 GLN A N 1
ATOM 773 C CA . GLN A 1 98 ? -9.628 5.813 -22.251 1.00 94.19 98 GLN A CA 1
ATOM 774 C C . GLN A 1 98 ? -8.821 5.581 -23.536 1.00 94.19 98 GLN A C 1
ATOM 776 O O . GLN A 1 98 ? -9.351 5.056 -24.512 1.00 94.19 98 GLN A O 1
ATOM 781 N N . LYS A 1 99 ? -7.534 5.952 -23.545 1.00 97.88 99 LYS A N 1
ATOM 782 C CA . LYS A 1 99 ? -6.682 5.881 -24.745 1.00 97.88 99 LYS A CA 1
ATOM 783 C C . LYS A 1 99 ? -6.055 4.509 -25.000 1.00 97.88 99 LYS A C 1
ATOM 785 O O . LYS A 1 99 ? -5.855 4.141 -26.152 1.00 97.88 99 LYS A O 1
ATOM 790 N N . GLN A 1 100 ? -5.661 3.791 -23.949 1.00 97.19 100 GLN A N 1
ATOM 791 C CA . GLN A 1 100 ? -4.817 2.588 -24.041 1.00 97.19 100 GLN A CA 1
ATOM 792 C C . GLN A 1 100 ? -5.462 1.331 -23.443 1.00 97.19 100 GLN A C 1
ATOM 794 O O . GLN A 1 100 ? -4.924 0.238 -23.627 1.00 97.19 100 GLN A O 1
ATOM 799 N N . GLY A 1 101 ? -6.582 1.466 -22.728 1.00 93.56 101 GLY A N 1
ATOM 800 C CA . GLY A 1 101 ? -7.266 0.357 -22.071 1.00 93.56 101 GLY A CA 1
ATOM 801 C C . GLY A 1 101 ? -6.652 -0.068 -20.731 1.00 93.56 101 GLY A C 1
ATOM 802 O O . GLY A 1 101 ? -5.563 0.356 -20.329 1.00 93.56 101 GLY A O 1
ATOM 803 N N . TRP A 1 102 ? -7.379 -0.931 -20.018 1.00 91.62 102 TRP A N 1
ATOM 804 C CA . TRP A 1 102 ? -7.054 -1.328 -18.644 1.00 91.62 102 TRP A CA 1
ATOM 805 C C . TRP A 1 102 ? -5.742 -2.108 -18.526 1.00 91.62 102 TRP A C 1
ATOM 807 O O . TRP A 1 102 ? -4.968 -1.858 -17.604 1.00 91.62 102 TRP A O 1
ATOM 817 N N . ASP A 1 103 ? -5.428 -2.969 -19.495 1.00 91.44 103 ASP A N 1
ATOM 818 C CA . ASP A 1 103 ? -4.215 -3.798 -19.470 1.00 91.44 103 ASP A CA 1
ATOM 819 C C . ASP A 1 103 ? -2.921 -2.976 -19.458 1.00 91.44 103 ASP A C 1
ATOM 821 O O . ASP A 1 103 ? -1.906 -3.412 -18.911 1.00 91.44 103 ASP A O 1
ATOM 825 N N . LYS A 1 104 ? -2.943 -1.770 -20.042 1.00 93.56 104 LYS A N 1
ATOM 826 C CA . LYS A 1 104 ? -1.800 -0.845 -20.043 1.00 93.56 104 LYS A CA 1
ATOM 827 C C . LYS A 1 104 ? -1.794 0.081 -18.831 1.00 93.56 104 LYS A C 1
ATOM 829 O O . LYS A 1 104 ? -0.717 0.429 -18.353 1.00 93.56 104 LYS A O 1
ATOM 834 N N . THR A 1 105 ? -2.963 0.467 -18.329 1.00 91.94 105 THR A N 1
ATOM 835 C CA . THR A 1 105 ? -3.092 1.384 -17.187 1.00 91.94 105 THR A CA 1
ATOM 836 C C . THR A 1 105 ? -2.845 0.686 -15.849 1.00 91.94 105 THR A C 1
ATOM 838 O O . THR A 1 105 ? -2.115 1.212 -15.007 1.00 91.94 105 THR A O 1
ATOM 841 N N . ARG A 1 106 ? -3.384 -0.526 -15.664 1.00 92.75 106 ARG A N 1
ATOM 842 C CA . ARG A 1 106 ? -3.287 -1.304 -14.422 1.00 92.75 106 ARG A CA 1
ATOM 843 C C . ARG A 1 106 ? -1.851 -1.482 -13.908 1.00 92.75 106 ARG A C 1
ATOM 845 O O . ARG A 1 106 ? -1.627 -1.159 -12.743 1.00 92.75 106 ARG A O 1
ATOM 852 N N . PRO A 1 107 ? -0.867 -1.972 -14.695 1.00 92.00 107 PRO A N 1
ATOM 853 C CA . PRO A 1 107 ? 0.485 -2.195 -14.174 1.00 92.00 107 PRO A CA 1
ATOM 854 C C . PRO A 1 107 ? 1.170 -0.896 -13.736 1.00 92.00 107 PRO A C 1
ATOM 856 O O . PRO A 1 107 ? 1.881 -0.898 -12.735 1.00 92.00 107 PRO A O 1
ATOM 859 N N . VAL A 1 108 ? 0.913 0.218 -14.429 1.00 95.81 108 VAL A N 1
ATOM 860 C CA . VAL A 1 108 ? 1.478 1.527 -14.073 1.00 95.81 108 VAL A CA 1
ATOM 861 C C . VAL A 1 108 ? 0.903 2.021 -12.749 1.00 95.81 108 VAL A C 1
ATOM 863 O O . VAL A 1 108 ? 1.662 2.373 -11.849 1.00 95.81 108 VAL A O 1
ATOM 866 N N . LEU A 1 109 ? -0.426 2.013 -12.604 1.00 91.38 109 LEU A N 1
ATOM 867 C CA . LEU A 1 109 ? -1.089 2.399 -11.355 1.00 91.38 109 LEU A CA 1
ATOM 868 C C . LEU A 1 109 ? -0.597 1.553 -10.182 1.00 91.38 109 LEU A C 1
ATOM 870 O O . LEU A 1 109 ? -0.234 2.074 -9.128 1.00 91.38 109 LEU A O 1
ATOM 874 N N . ALA A 1 110 ? -0.539 0.240 -10.391 1.00 90.56 110 ALA A N 1
ATOM 875 C CA . ALA A 1 110 ? -0.127 -0.695 -9.364 1.00 90.56 110 ALA A CA 1
ATOM 876 C C . ALA A 1 110 ? 1.357 -0.528 -8.984 1.00 90.56 110 ALA A C 1
ATOM 878 O O . ALA A 1 110 ? 1.725 -0.848 -7.855 1.00 90.56 110 ALA A O 1
ATOM 879 N N . LEU A 1 111 ? 2.208 -0.034 -9.889 1.00 95.19 111 LEU A N 1
ATOM 880 C CA . LEU A 1 111 ? 3.594 0.327 -9.588 1.00 95.19 111 LEU A CA 1
ATOM 881 C C . LEU A 1 111 ? 3.671 1.604 -8.738 1.00 95.19 111 LEU A C 1
ATOM 883 O O . LEU A 1 111 ? 4.347 1.596 -7.714 1.00 95.19 111 LEU A O 1
ATOM 887 N N . ILE A 1 112 ? 2.942 2.664 -9.104 1.00 95.00 112 ILE A N 1
ATOM 888 C CA . ILE A 1 112 ? 2.952 3.945 -8.368 1.00 95.00 112 ILE A CA 1
ATOM 889 C C . ILE A 1 112 ? 2.455 3.778 -6.937 1.00 95.00 112 ILE A C 1
ATOM 891 O O . ILE A 1 112 ? 3.113 4.208 -5.990 1.00 95.00 112 ILE A O 1
ATOM 895 N N . VAL A 1 113 ? 1.340 3.069 -6.772 1.00 88.50 113 VAL A N 1
ATOM 896 C CA . VAL A 1 113 ? 0.792 2.726 -5.458 1.00 88.50 113 VAL A CA 1
ATOM 897 C C . VAL A 1 113 ? 1.826 2.000 -4.597 1.00 88.50 113 VAL A C 1
ATOM 899 O O . VAL A 1 113 ? 2.043 2.358 -3.440 1.00 88.50 113 VAL A O 1
ATOM 902 N N . ARG A 1 114 ? 2.502 0.993 -5.158 1.00 93.25 114 ARG A N 1
ATOM 903 C CA . ARG A 1 114 ? 3.530 0.235 -4.436 1.00 93.25 114 ARG A CA 1
ATOM 904 C C . ARG A 1 114 ? 4.728 1.099 -4.073 1.00 93.25 114 ARG A C 1
ATOM 906 O O . ARG A 1 114 ? 5.238 0.972 -2.962 1.00 93.25 114 ARG A O 1
ATOM 913 N N . THR A 1 115 ? 5.134 2.009 -4.952 1.00 94.94 115 THR A N 1
ATOM 914 C CA . THR A 1 115 ? 6.167 2.995 -4.639 1.00 94.94 115 THR A CA 1
ATOM 915 C C . THR A 1 115 ? 5.766 3.861 -3.448 1.00 94.94 115 THR A C 1
ATOM 917 O O . THR A 1 115 ? 6.562 4.002 -2.525 1.00 94.94 115 THR A O 1
ATOM 920 N N . TRP A 1 116 ? 4.538 4.382 -3.392 1.00 91.62 116 TRP A N 1
ATOM 921 C CA . TRP A 1 116 ? 4.072 5.158 -2.233 1.00 91.62 116 TRP A CA 1
ATOM 922 C C . TRP A 1 116 ? 4.017 4.340 -0.946 1.00 91.62 116 TRP A C 1
ATOM 924 O O . TRP A 1 116 ? 4.423 4.833 0.106 1.00 91.62 116 TRP A O 1
ATOM 934 N N . ILE A 1 117 ? 3.576 3.082 -1.024 1.00 88.25 117 ILE A N 1
ATOM 935 C CA . ILE A 1 117 ? 3.589 2.157 0.116 1.00 88.25 117 ILE A CA 1
ATOM 936 C C . ILE A 1 117 ? 5.017 1.961 0.626 1.00 88.25 117 ILE A C 1
ATOM 938 O O . ILE A 1 117 ? 5.251 2.070 1.829 1.00 88.25 117 ILE A O 1
ATOM 942 N N . PHE A 1 118 ? 5.968 1.693 -0.272 1.00 94.25 118 PHE A N 1
ATOM 943 C CA . PHE A 1 118 ? 7.373 1.522 0.086 1.00 94.25 118 PHE A CA 1
ATOM 944 C C . PHE A 1 118 ? 7.940 2.794 0.721 1.00 94.25 118 PHE A C 1
ATOM 946 O O . PHE A 1 118 ? 8.458 2.733 1.832 1.00 94.25 118 PHE A O 1
ATOM 953 N N . THR A 1 119 ? 7.775 3.942 0.062 1.00 92.50 119 THR A N 1
ATOM 954 C CA . THR A 1 119 ? 8.277 5.243 0.519 1.00 92.50 119 THR A CA 1
ATOM 955 C C . THR A 1 119 ? 7.704 5.629 1.882 1.00 92.50 119 THR A C 1
ATOM 957 O O . THR A 1 119 ? 8.463 5.993 2.783 1.00 92.50 119 THR A O 1
ATOM 960 N N . GLY A 1 120 ? 6.388 5.490 2.073 1.00 87.00 120 GLY A N 1
ATOM 961 C CA . GLY A 1 120 ? 5.732 5.749 3.356 1.00 87.00 120 GLY A CA 1
ATOM 962 C C . GLY A 1 120 ? 6.231 4.810 4.454 1.00 87.00 120 GLY A C 1
ATOM 963 O O . GLY A 1 120 ? 6.599 5.258 5.542 1.00 87.00 120 GLY A O 1
ATOM 964 N N . PHE A 1 121 ? 6.351 3.515 4.144 1.00 90.06 121 PHE A N 1
ATOM 965 C CA . PHE A 1 121 ? 6.883 2.522 5.072 1.00 90.06 121 PHE A CA 1
ATOM 966 C C . PHE A 1 121 ? 8.329 2.832 5.492 1.00 90.06 121 PHE A C 1
ATOM 968 O O . PHE A 1 121 ? 8.652 2.800 6.683 1.00 90.06 121 PHE A O 1
ATOM 975 N N . THR A 1 122 ? 9.208 3.165 4.543 1.00 90.88 122 THR A N 1
ATOM 976 C CA . THR A 1 122 ? 10.608 3.494 4.840 1.00 90.88 122 THR A CA 1
ATOM 977 C C . THR A 1 122 ? 10.739 4.816 5.577 1.00 90.88 122 THR A C 1
ATOM 979 O O . THR A 1 122 ? 11.545 4.912 6.497 1.00 90.88 122 THR A O 1
ATOM 982 N N . ALA A 1 123 ? 9.926 5.820 5.250 1.00 84.31 123 ALA A N 1
ATOM 983 C CA . ALA A 1 123 ? 9.930 7.075 5.988 1.00 84.31 123 ALA A CA 1
ATOM 984 C C . ALA A 1 123 ? 9.546 6.857 7.458 1.00 84.31 123 ALA A C 1
ATOM 986 O O . ALA A 1 123 ? 10.232 7.350 8.358 1.00 84.31 123 ALA A O 1
ATOM 987 N N . GLN A 1 124 ? 8.524 6.034 7.709 1.00 80.56 124 GLN A N 1
ATOM 988 C CA . GLN A 1 124 ? 8.119 5.672 9.063 1.00 80.56 124 GLN A CA 1
ATOM 989 C C . GLN A 1 124 ? 9.231 4.931 9.819 1.00 80.56 124 GLN A C 1
ATOM 991 O O . GLN A 1 124 ? 9.480 5.219 10.986 1.00 80.56 124 GLN A O 1
ATOM 996 N N . ARG A 1 125 ? 9.880 3.950 9.178 1.00 84.25 125 ARG A N 1
ATOM 997 C CA . ARG A 1 125 ? 10.804 3.018 9.846 1.00 84.25 125 ARG A CA 1
ATOM 998 C C . ARG A 1 125 ? 12.245 3.498 9.940 1.00 84.25 125 ARG A C 1
ATOM 1000 O O . ARG A 1 125 ? 12.913 3.170 10.912 1.00 84.25 125 ARG A O 1
ATOM 1007 N N . VAL A 1 126 ? 12.726 4.202 8.923 1.00 82.69 126 VAL A N 1
ATOM 1008 C CA . VAL A 1 126 ? 14.136 4.594 8.798 1.00 82.69 126 VAL A CA 1
ATOM 1009 C C . VAL A 1 126 ? 14.343 6.012 9.308 1.00 82.69 126 VAL A C 1
ATOM 1011 O O . VAL A 1 126 ? 15.308 6.273 10.015 1.00 82.69 126 VAL A O 1
ATOM 1014 N N . THR A 1 127 ? 13.429 6.926 8.973 1.00 74.38 127 THR A N 1
ATOM 1015 C CA . THR A 1 127 ? 13.596 8.355 9.291 1.00 74.38 127 THR A CA 1
ATOM 1016 C C . THR A 1 127 ? 12.797 8.817 10.507 1.00 74.38 127 THR A C 1
ATOM 1018 O O . THR A 1 127 ? 12.954 9.957 10.930 1.00 74.38 127 THR A O 1
ATOM 1021 N N . SER A 1 128 ? 11.921 7.965 11.058 1.00 79.94 128 SER A N 1
ATOM 1022 C CA . SER A 1 128 ? 10.947 8.336 12.100 1.00 79.94 128 SER A CA 1
ATOM 1023 C C . SER A 1 128 ? 10.095 9.562 11.725 1.00 79.94 128 SER A C 1
ATOM 1025 O O . SER A 1 128 ? 9.600 10.283 12.591 1.00 79.94 128 SER A O 1
ATOM 1027 N N . ASN A 1 129 ? 9.903 9.809 10.424 1.00 73.12 129 ASN A N 1
ATOM 1028 C CA . ASN A 1 129 ? 9.124 10.931 9.908 1.00 73.12 129 ASN A CA 1
ATOM 1029 C C . ASN A 1 129 ? 7.654 10.515 9.761 1.00 73.12 129 ASN A C 1
ATOM 1031 O O . ASN A 1 129 ? 7.165 10.219 8.667 1.00 73.12 129 ASN A O 1
ATOM 1035 N N . PHE A 1 130 ? 6.960 10.444 10.897 1.00 71.62 130 PHE A N 1
ATOM 1036 C CA . PHE A 1 130 ? 5.552 10.049 10.958 1.00 71.62 130 PHE A CA 1
ATOM 1037 C C . PHE A 1 130 ? 4.615 10.946 10.126 1.00 71.62 130 PHE A C 1
ATOM 1039 O O . PHE A 1 130 ? 3.751 10.381 9.453 1.00 71.62 130 PHE A O 1
ATOM 1046 N N . PRO A 1 131 ? 4.771 12.291 10.094 1.00 65.75 131 PRO A N 1
ATOM 1047 C CA . PRO A 1 131 ? 3.918 13.149 9.268 1.00 65.75 131 PRO A CA 1
ATOM 1048 C C . PRO A 1 131 ? 4.008 12.832 7.772 1.00 65.75 131 PRO A C 1
ATOM 1050 O O . PRO A 1 131 ? 2.984 12.692 7.110 1.00 65.75 131 PRO A O 1
ATOM 1053 N N . PHE A 1 132 ? 5.218 12.647 7.238 1.00 66.00 132 PHE A N 1
ATOM 1054 C CA . PHE A 1 132 ? 5.389 12.308 5.824 1.00 66.00 132 PHE A CA 1
ATOM 1055 C C . PHE A 1 132 ? 4.860 10.905 5.500 1.00 66.00 132 PHE A C 1
ATOM 1057 O O . PHE A 1 132 ? 4.192 10.714 4.486 1.00 66.00 132 PHE A O 1
ATOM 1064 N N . ALA A 1 133 ? 5.092 9.927 6.383 1.00 56.84 133 ALA A N 1
ATOM 1065 C CA . ALA A 1 133 ? 4.533 8.587 6.214 1.00 56.84 133 ALA A CA 1
ATOM 1066 C C . ALA A 1 133 ? 2.996 8.610 6.162 1.00 56.84 133 ALA A C 1
ATOM 1068 O O . ALA A 1 133 ? 2.394 7.935 5.326 1.00 56.84 133 ALA A O 1
ATOM 1069 N N . PHE A 1 134 ? 2.366 9.417 7.022 1.00 65.19 134 PHE A N 1
ATOM 1070 C CA . PHE A 1 134 ? 0.921 9.619 7.011 1.00 65.19 134 PHE A CA 1
ATOM 1071 C C . PHE A 1 134 ? 0.440 10.220 5.686 1.00 65.19 134 PHE A C 1
ATOM 1073 O O . PHE A 1 134 ? -0.505 9.695 5.104 1.00 65.19 134 PHE A O 1
ATOM 1080 N N . GLU A 1 135 ? 1.117 11.244 5.161 1.00 67.88 135 GLU A N 1
ATOM 1081 C CA . GLU A 1 135 ? 0.772 11.836 3.861 1.00 67.88 135 GLU A CA 1
ATOM 1082 C C . GLU A 1 135 ? 0.913 10.840 2.701 1.00 67.88 135 GLU A C 1
ATOM 1084 O O . GLU A 1 135 ? 0.022 10.761 1.854 1.00 67.88 135 GLU A O 1
ATOM 1089 N N . CYS A 1 136 ? 1.957 10.004 2.684 1.00 64.94 136 CYS A N 1
ATOM 1090 C CA . CYS A 1 136 ? 2.091 8.937 1.685 1.00 64.94 136 CYS A CA 1
ATOM 1091 C C . CYS A 1 136 ? 0.941 7.919 1.762 1.00 64.94 136 CYS A C 1
ATOM 1093 O O . CYS A 1 136 ? 0.415 7.493 0.733 1.00 64.94 136 CYS A O 1
ATOM 1095 N N . HIS A 1 137 ? 0.523 7.537 2.973 1.00 67.38 137 HIS A N 1
ATOM 1096 C CA . HIS A 1 137 ? -0.598 6.617 3.171 1.00 67.38 137 HIS A CA 1
ATOM 1097 C C . HIS A 1 137 ? -1.948 7.245 2.809 1.00 67.38 137 HIS A C 1
ATOM 1099 O O . HIS A 1 137 ? -2.762 6.591 2.158 1.00 67.38 137 HIS A O 1
ATOM 1105 N N . LYS A 1 138 ? -2.167 8.513 3.165 1.00 66.50 138 LYS A N 1
ATOM 1106 C CA . LYS A 1 138 ? -3.380 9.269 2.828 1.00 66.50 138 LYS A CA 1
ATOM 1107 C C . LYS A 1 138 ? -3.507 9.488 1.319 1.00 66.50 138 LYS A C 1
ATOM 1109 O O . LYS A 1 138 ? -4.582 9.321 0.745 1.00 66.50 138 LYS A O 1
ATOM 1114 N N . THR A 1 139 ? -2.398 9.822 0.667 1.00 62.19 139 THR A N 1
ATOM 1115 C CA . THR A 1 139 ? -2.303 9.958 -0.793 1.00 62.19 139 THR A CA 1
ATOM 1116 C C . THR A 1 139 ? -2.667 8.646 -1.490 1.00 62.19 139 THR A C 1
ATOM 1118 O O . THR A 1 139 ? -3.421 8.636 -2.458 1.00 62.19 139 THR A O 1
ATOM 1121 N N . HIS A 1 140 ? -2.219 7.512 -0.947 1.00 59.88 140 HIS A N 1
ATOM 1122 C CA . HIS A 1 140 ? -2.588 6.199 -1.466 1.00 59.88 140 HIS A CA 1
ATOM 1123 C C . HIS A 1 140 ? -4.086 5.878 -1.306 1.00 59.88 140 HIS A C 1
ATOM 1125 O O . HIS A 1 140 ? -4.709 5.415 -2.261 1.00 59.88 140 HIS A O 1
ATOM 1131 N N . SER A 1 141 ? -4.676 6.120 -0.131 1.00 47.56 141 SER A N 1
ATOM 1132 C CA . SER A 1 141 ? -6.089 5.794 0.118 1.00 47.56 141 SER A CA 1
ATOM 1133 C C . SER A 1 141 ? -7.042 6.659 -0.708 1.00 47.56 141 SER A C 1
ATOM 1135 O O . SER A 1 141 ? -8.022 6.154 -1.244 1.00 47.56 141 SER A O 1
ATOM 1137 N N . THR A 1 142 ? -6.720 7.943 -0.876 1.00 54.22 142 THR A N 1
ATOM 1138 C CA . THR A 1 142 ? -7.519 8.880 -1.685 1.00 54.22 142 THR A CA 1
ATOM 1139 C C . THR A 1 142 ? -7.447 8.596 -3.186 1.00 54.22 142 THR A C 1
ATOM 1141 O O . THR A 1 142 ? -8.414 8.861 -3.887 1.00 54.22 142 THR A O 1
ATOM 1144 N N . SER A 1 143 ? -6.360 8.007 -3.704 1.00 51.78 143 SER A N 1
ATOM 1145 C CA . SER A 1 143 ? -6.291 7.626 -5.126 1.00 51.78 143 SER A CA 1
ATOM 1146 C C . SER A 1 143 ? -7.047 6.331 -5.453 1.00 51.78 143 SER A C 1
ATOM 1148 O O . SER A 1 143 ? -7.336 6.080 -6.621 1.00 51.78 143 SER A O 1
ATOM 1150 N N . LEU A 1 144 ? -7.302 5.471 -4.459 1.00 43.53 144 LEU A N 1
ATOM 1151 C CA . LEU A 1 144 ? -8.082 4.239 -4.632 1.00 43.53 144 LEU A CA 1
ATOM 1152 C C . LEU A 1 144 ? -9.592 4.484 -4.533 1.00 43.53 144 LEU A C 1
ATOM 1154 O O . LEU A 1 144 ? -10.369 3.720 -5.098 1.00 43.53 144 LEU A O 1
ATOM 1158 N N . ILE A 1 145 ? -9.993 5.544 -3.833 1.00 47.28 145 ILE A N 1
ATOM 1159 C CA . ILE A 1 145 ? -11.385 5.893 -3.556 1.00 47.28 145 ILE A CA 1
ATOM 1160 C C . ILE A 1 145 ? -11.669 7.190 -4.317 1.00 47.28 145 ILE A C 1
ATOM 1162 O O . ILE A 1 145 ? -11.315 8.275 -3.868 1.00 47.28 145 ILE A O 1
ATOM 1166 N N . GLY A 1 146 ? -12.220 7.082 -5.526 1.00 38.16 146 GLY A N 1
ATOM 1167 C CA . GLY A 1 146 ? -12.421 8.227 -6.411 1.00 38.16 146 GLY A CA 1
ATOM 1168 C C . GLY A 1 146 ? -13.214 9.367 -5.760 1.00 38.16 146 GLY A C 1
ATOM 1169 O O . GLY A 1 146 ? -14.422 9.264 -5.603 1.00 38.16 146 GLY A O 1
ATOM 1170 N N . GLY A 1 147 ? -12.526 10.480 -5.480 1.00 42.62 147 GLY A N 1
ATOM 1171 C CA . GLY A 1 147 ? -13.090 11.825 -5.343 1.00 42.62 147 GLY A CA 1
ATOM 1172 C C . GLY A 1 147 ? -13.980 12.104 -4.125 1.00 42.62 147 GLY A C 1
ATOM 1173 O O . GLY A 1 147 ? -15.199 12.152 -4.253 1.00 42.62 147 GLY A O 1
ATOM 1174 N N . ALA A 1 148 ? -13.375 12.498 -3.001 1.00 36.16 148 ALA A N 1
ATOM 1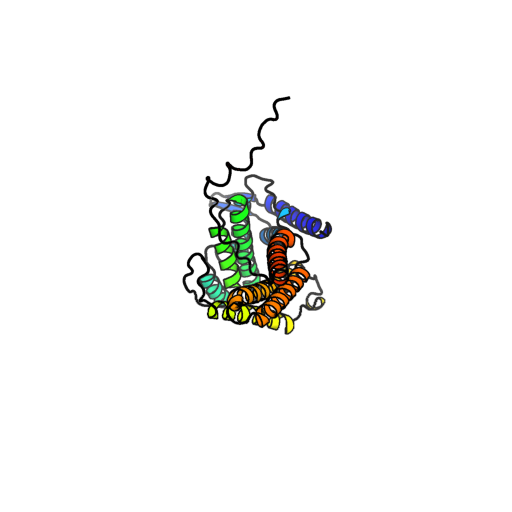175 C CA . ALA A 1 148 ? -14.042 13.297 -1.967 1.00 36.16 148 ALA A CA 1
ATOM 1176 C C . ALA A 1 148 ? -13.221 14.569 -1.678 1.00 36.16 148 ALA A C 1
ATOM 1178 O O . ALA A 1 148 ? -12.017 14.519 -1.431 1.00 36.16 148 ALA A O 1
ATOM 1179 N N . LYS A 1 149 ? -13.869 15.735 -1.795 1.00 41.66 149 LYS A N 1
ATOM 1180 C CA . LYS A 1 149 ? -13.255 17.075 -1.761 1.00 41.66 149 LYS A CA 1
ATOM 1181 C C . LYS A 1 149 ? -12.644 17.406 -0.388 1.00 41.66 149 LYS A C 1
ATOM 1183 O O . LYS A 1 149 ? -13.260 17.175 0.645 1.00 41.66 149 LYS A O 1
ATOM 1188 N N . HIS A 1 150 ? -11.456 18.016 -0.400 1.00 38.66 150 HIS A N 1
ATOM 1189 C CA . HIS A 1 150 ? -10.689 18.416 0.785 1.00 38.66 150 HIS A CA 1
ATOM 1190 C C . HIS A 1 150 ? -11.317 19.577 1.584 1.00 38.66 150 HIS A C 1
ATOM 1192 O O . HIS A 1 150 ? -11.579 20.652 1.043 1.00 38.66 150 HIS A O 1
ATOM 1198 N N . GLY A 1 151 ? -11.400 19.393 2.906 1.00 32.59 151 GLY A N 1
ATOM 1199 C CA . GLY A 1 151 ? -11.389 20.449 3.925 1.00 32.59 151 GLY A CA 1
ATOM 1200 C C . GLY A 1 151 ? -10.108 20.362 4.774 1.00 32.59 151 GLY A C 1
ATOM 1201 O O . GLY A 1 151 ? -9.610 19.270 5.044 1.00 32.59 151 GLY A O 1
ATOM 1202 N N . LYS A 1 152 ? -9.535 21.512 5.163 1.00 38.00 152 LYS A N 1
ATOM 1203 C CA . LYS A 1 152 ? -8.320 21.621 6.004 1.00 38.00 152 LYS A CA 1
ATOM 1204 C C . LYS A 1 152 ? -8.561 21.032 7.400 1.00 38.00 152 LYS A C 1
ATOM 1206 O O . LY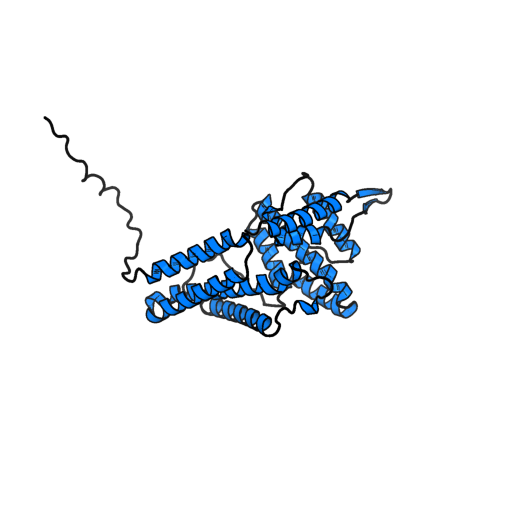S A 1 152 ? -9.569 21.359 8.018 1.00 38.00 152 LYS A O 1
ATOM 1211 N N . MET A 1 153 ? -7.614 20.250 7.929 1.00 32.97 153 MET A N 1
ATOM 1212 C CA . MET A 1 153 ? -7.760 19.597 9.236 1.00 32.97 153 MET A CA 1
ATOM 1213 C C . MET A 1 153 ? -6.653 20.006 10.217 1.00 32.97 153 MET A C 1
ATOM 1215 O O . MET A 1 153 ? -5.464 19.845 9.954 1.00 32.97 153 MET A O 1
ATOM 1219 N N . SER A 1 154 ? -7.102 20.573 11.337 1.00 30.05 154 SER A N 1
ATOM 1220 C CA . SER A 1 154 ? -6.343 20.952 12.530 1.00 30.05 154 SER A CA 1
ATOM 1221 C C . SER A 1 154 ? -6.144 19.743 13.452 1.00 30.05 154 SER A C 1
ATOM 1223 O O . SER A 1 154 ? -6.963 18.827 13.465 1.00 30.05 154 SER A O 1
ATOM 1225 N N . VAL A 1 155 ? -5.072 19.766 14.246 1.00 34.88 155 VAL A N 1
ATOM 1226 C CA . VAL A 1 155 ? -4.721 18.758 15.260 1.00 34.88 155 VAL A CA 1
ATOM 1227 C C . VAL A 1 155 ? -5.864 18.594 16.278 1.00 34.88 155 VAL A C 1
ATOM 1229 O O . VAL A 1 155 ? -6.368 19.582 16.810 1.00 34.88 155 VAL A O 1
ATOM 1232 N N . PHE A 1 156 ? -6.283 17.345 16.516 1.00 35.47 156 PHE A N 1
ATOM 1233 C CA . PHE A 1 156 ? -7.430 16.970 17.351 1.00 35.47 156 PHE A CA 1
ATOM 1234 C C . PHE A 1 156 ? -7.106 17.041 18.854 1.00 35.47 156 PHE A C 1
ATOM 1236 O O . PHE A 1 156 ? -6.491 16.139 19.418 1.00 35.47 156 PHE A O 1
ATOM 1243 N N . THR A 1 157 ? -7.615 18.070 19.525 1.00 35.41 157 THR A N 1
ATOM 1244 C CA . THR A 1 157 ? -8.178 17.940 20.875 1.00 35.41 157 THR A CA 1
ATOM 1245 C C . THR A 1 157 ? -9.692 17.901 20.700 1.00 35.41 157 THR A C 1
ATOM 1247 O O . THR A 1 157 ? -10.243 18.819 20.105 1.00 35.41 157 THR A O 1
ATOM 1250 N N . ALA A 1 158 ? -10.355 16.814 21.112 1.00 36.62 158 ALA A N 1
ATOM 1251 C CA . ALA A 1 158 ? -11.759 16.539 20.788 1.00 36.62 158 ALA A CA 1
ATOM 1252 C C . ALA A 1 158 ? -12.697 17.692 21.212 1.00 36.62 158 ALA A C 1
ATOM 1254 O O . ALA A 1 158 ? -12.978 17.841 22.405 1.00 36.62 158 ALA A O 1
ATOM 1255 N N . PRO A 1 159 ? -13.226 18.499 20.270 1.00 41.12 159 PRO A N 1
ATOM 1256 C CA . PRO A 1 159 ? -14.308 19.422 20.562 1.00 41.12 159 PRO A CA 1
ATOM 1257 C C . PRO A 1 159 ? -15.613 18.615 20.548 1.00 41.12 159 PRO A C 1
ATOM 1259 O O . PRO A 1 159 ? -15.835 17.813 19.641 1.00 41.12 159 PRO A O 1
ATOM 1262 N N . LYS A 1 160 ? -16.498 18.854 21.522 1.00 54.09 160 LYS A N 1
ATOM 1263 C CA . LYS A 1 160 ? -17.828 18.229 21.718 1.00 54.09 160 LYS A CA 1
ATOM 1264 C C . LYS A 1 160 ? -18.829 18.400 20.530 1.00 54.09 160 LYS A C 1
ATOM 1266 O O . LYS A 1 160 ? -20.029 18.450 20.773 1.00 54.09 160 LYS A O 1
ATOM 1271 N N . LYS A 1 161 ? -18.413 18.558 19.259 1.00 55.66 161 LYS A N 1
ATOM 1272 C CA . LYS A 1 161 ? -19.317 19.070 18.204 1.00 55.66 161 LYS A CA 1
ATOM 1273 C C . LYS A 1 161 ? -19.126 18.642 16.741 1.00 55.66 161 LYS A C 1
ATOM 1275 O O . LYS A 1 161 ? -19.636 19.339 15.875 1.00 55.66 161 LYS A O 1
ATOM 1280 N N . ASN A 1 162 ? -18.472 17.521 16.444 1.00 77.56 162 ASN A N 1
ATOM 1281 C CA . ASN A 1 1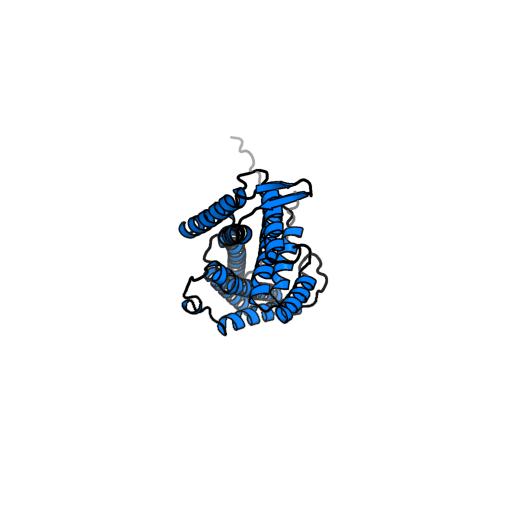62 ? -18.413 17.011 15.062 1.00 77.56 162 ASN A CA 1
ATOM 1282 C C . ASN A 1 162 ? -19.129 15.658 14.901 1.00 77.56 162 ASN A C 1
ATOM 1284 O O . ASN A 1 162 ? -18.579 14.721 14.330 1.00 77.56 162 ASN A O 1
ATOM 1288 N N . THR A 1 163 ? -20.359 15.551 15.413 1.00 83.44 163 THR A N 1
ATOM 1289 C CA . THR A 1 163 ? -21.237 14.385 15.183 1.00 83.44 163 THR A CA 1
ATOM 1290 C C . THR A 1 163 ? -21.447 14.133 13.694 1.00 83.44 163 THR A C 1
ATOM 1292 O O . THR A 1 163 ? -21.267 13.009 13.247 1.00 83.44 163 THR A O 1
ATOM 1295 N N . ASP A 1 164 ? -21.660 15.191 12.913 1.00 86.56 164 ASP A N 1
ATOM 1296 C CA . ASP A 1 164 ? -21.898 15.115 11.468 1.00 86.56 164 ASP A CA 1
ATOM 1297 C C . ASP A 1 164 ? -20.694 14.506 10.723 1.00 86.56 164 ASP A C 1
ATOM 1299 O O . ASP A 1 164 ? -20.838 13.754 9.763 1.00 86.56 164 ASP A O 1
ATOM 1303 N N . MET A 1 165 ? -19.474 14.784 11.198 1.00 87.19 165 MET A N 1
ATOM 1304 C CA . MET A 1 165 ? -18.257 14.178 10.653 1.00 87.19 165 MET A CA 1
ATOM 1305 C C . MET A 1 165 ? -18.172 12.686 10.992 1.00 87.19 165 MET A C 1
ATOM 1307 O O . MET A 1 165 ? -17.734 11.895 10.160 1.00 87.19 165 MET A O 1
ATOM 1311 N N . LEU A 1 166 ? -18.558 12.299 12.211 1.00 88.25 166 LEU A N 1
ATOM 1312 C CA . LEU A 1 166 ? -18.567 10.897 12.629 1.00 88.25 166 LEU A CA 1
ATOM 1313 C C . LEU A 1 166 ? -19.614 10.093 11.856 1.00 88.25 166 LEU A C 1
ATOM 1315 O O . LEU A 1 166 ? -19.323 8.972 11.449 1.00 88.25 166 LEU A O 1
ATOM 1319 N N . GLU A 1 167 ? -20.790 10.672 11.622 1.00 92.94 167 GLU A N 1
ATOM 1320 C CA . GLU A 1 167 ? -21.846 10.078 10.801 1.00 92.94 167 GLU A CA 1
ATOM 1321 C C . GLU A 1 167 ? -21.373 9.869 9.361 1.00 92.94 167 GLU A C 1
ATOM 1323 O O . GLU A 1 167 ? -21.454 8.749 8.868 1.00 92.94 167 GLU A O 1
ATOM 1328 N N . GLY A 1 168 ? -20.751 10.873 8.731 1.00 90.38 168 GLY A N 1
ATOM 1329 C CA . GLY A 1 168 ? -20.195 10.710 7.382 1.00 90.38 168 GLY A CA 1
ATOM 1330 C C . GLY A 1 168 ? -19.118 9.618 7.290 1.00 90.38 168 GLY A C 1
ATOM 1331 O O . GLY A 1 168 ? -19.086 8.847 6.334 1.00 90.38 168 GLY A O 1
ATOM 1332 N N . ILE A 1 169 ? -18.260 9.496 8.311 1.00 88.94 169 ILE A N 1
ATOM 1333 C CA . ILE A 1 169 ? -17.253 8.424 8.391 1.00 88.94 169 ILE A CA 1
ATOM 1334 C C . ILE A 1 169 ? -17.914 7.043 8.544 1.00 88.94 169 ILE A C 1
ATOM 1336 O O . ILE A 1 169 ? -17.430 6.062 7.971 1.00 88.94 169 ILE A O 1
ATOM 1340 N N . LEU A 1 170 ? -18.996 6.943 9.323 1.00 95.38 170 LEU A N 1
ATOM 1341 C CA . LEU A 1 170 ? -19.751 5.700 9.460 1.00 95.38 170 LEU A CA 1
ATOM 1342 C C . LEU A 1 170 ? -20.425 5.321 8.140 1.00 95.38 170 LEU A C 1
ATOM 1344 O O . LEU A 1 170 ? -20.293 4.174 7.723 1.00 95.38 170 LEU A O 1
ATOM 1348 N N . GLU A 1 171 ? -21.103 6.263 7.483 1.00 95.62 171 GLU A N 1
ATOM 1349 C CA . GLU A 1 171 ? -21.765 6.042 6.193 1.00 95.62 171 GLU A CA 1
ATOM 1350 C C . GLU A 1 171 ? -20.781 5.501 5.149 1.00 95.62 171 GLU A C 1
ATOM 1352 O O . GLU A 1 171 ? -21.081 4.531 4.453 1.00 95.62 171 GLU A O 1
ATOM 1357 N N . GLU A 1 172 ? -19.572 6.067 5.082 1.00 93.12 172 GLU A N 1
ATOM 1358 C CA . GLU A 1 172 ? -18.521 5.588 4.183 1.00 93.12 172 GLU A CA 1
ATOM 1359 C C . GLU A 1 172 ? -18.065 4.164 4.542 1.00 93.12 172 GLU A C 1
ATOM 1361 O O . GLU A 1 172 ? -17.946 3.302 3.667 1.00 93.12 172 GLU A O 1
ATOM 1366 N N . ALA A 1 173 ? -17.858 3.874 5.831 1.00 94.50 173 ALA A N 1
ATOM 1367 C CA . ALA A 1 173 ? -17.500 2.532 6.280 1.00 94.50 173 ALA A CA 1
ATOM 1368 C C . ALA A 1 173 ? -18.595 1.499 5.956 1.00 94.50 173 ALA A C 1
ATOM 1370 O O . ALA A 1 173 ? -18.283 0.387 5.530 1.00 94.50 173 ALA A O 1
ATOM 1371 N N . GLU A 1 174 ? -19.869 1.849 6.123 1.00 96.50 174 GLU A N 1
ATOM 1372 C CA . GLU A 1 174 ? -20.998 0.972 5.803 1.00 96.50 174 GLU A CA 1
ATOM 1373 C C . GLU A 1 174 ? -21.179 0.776 4.299 1.00 96.50 174 GLU A C 1
ATOM 1375 O O . GLU A 1 174 ? -21.441 -0.347 3.867 1.00 96.50 174 GLU A O 1
ATOM 1380 N N . ALA A 1 175 ? -20.958 1.816 3.492 1.00 94.75 175 ALA A N 1
ATOM 1381 C CA . ALA A 1 175 ? -20.953 1.704 2.038 1.00 94.75 175 ALA A CA 1
ATOM 1382 C C . ALA A 1 175 ? -19.872 0.724 1.552 1.00 94.75 175 ALA A C 1
ATOM 1384 O O . ALA A 1 175 ? -20.154 -0.133 0.716 1.00 94.75 175 ALA A O 1
ATOM 1385 N N . ILE A 1 176 ? -18.665 0.788 2.128 1.00 92.50 176 ILE A N 1
ATOM 1386 C CA . ILE A 1 176 ? -17.577 -0.159 1.838 1.00 92.50 176 ILE A CA 1
ATOM 1387 C C . ILE A 1 176 ? -17.967 -1.588 2.229 1.00 92.50 176 ILE A C 1
ATOM 1389 O O . ILE A 1 176 ? -17.719 -2.529 1.477 1.00 92.50 176 ILE A O 1
ATOM 1393 N N . LEU A 1 177 ? -18.551 -1.777 3.417 1.00 95.25 177 LEU A N 1
ATOM 1394 C CA . LEU A 1 177 ? -18.960 -3.108 3.874 1.00 95.25 177 LEU A CA 1
ATOM 1395 C C . LEU A 1 177 ? -20.033 -3.706 2.970 1.00 95.25 177 LEU A C 1
ATOM 1397 O O . LEU A 1 177 ? -19.920 -4.875 2.606 1.00 95.25 177 LEU A O 1
ATOM 1401 N N . LYS A 1 178 ? -21.009 -2.893 2.564 1.00 95.88 178 LYS A N 1
ATOM 1402 C CA . LYS A 1 178 ? -22.063 -3.296 1.640 1.00 95.88 178 LYS A CA 1
ATOM 1403 C C . LYS A 1 178 ? -21.506 -3.683 0.271 1.00 95.88 178 LYS A C 1
ATOM 1405 O O . LYS A 1 178 ? -21.864 -4.734 -0.242 1.00 95.88 178 LYS A O 1
ATOM 1410 N N . ASP A 1 179 ? -20.584 -2.899 -0.288 1.00 93.44 179 ASP A N 1
ATOM 1411 C CA . ASP A 1 179 ? -19.959 -3.221 -1.578 1.00 93.44 179 ASP A CA 1
ATOM 1412 C C . ASP A 1 179 ? -19.221 -4.572 -1.544 1.00 93.44 179 ASP A C 1
ATOM 1414 O O . ASP A 1 179 ? -19.323 -5.372 -2.471 1.00 93.44 179 ASP A O 1
ATOM 1418 N N . LEU A 1 180 ? -18.539 -4.876 -0.435 1.00 92.38 180 LEU A N 1
ATOM 1419 C CA . LEU A 1 180 ? -17.867 -6.165 -0.233 1.00 92.38 180 LEU A CA 1
ATOM 1420 C C . LEU A 1 180 ? -18.835 -7.340 -0.023 1.00 92.38 180 LEU A C 1
ATOM 1422 O O . LEU A 1 180 ? -18.458 -8.490 -0.259 1.00 92.38 180 LEU A O 1
ATOM 1426 N N . GLU A 1 181 ? -20.043 -7.075 0.471 1.00 94.88 181 GLU A N 1
ATOM 1427 C CA . GLU A 1 181 ? -21.113 -8.068 0.612 1.00 94.88 181 GLU A CA 1
ATOM 1428 C C . GLU A 1 181 ? -21.812 -8.341 -0.722 1.00 94.88 181 GLU A C 1
ATOM 1430 O O . GLU A 1 181 ? -22.053 -9.504 -1.046 1.00 94.88 181 GLU A O 1
ATOM 1435 N N . ASP A 1 182 ? -22.070 -7.291 -1.505 1.00 95.00 182 ASP A N 1
ATOM 1436 C CA . ASP A 1 182 ? -22.656 -7.370 -2.846 1.00 95.00 182 ASP A CA 1
ATOM 1437 C C . ASP A 1 182 ? -21.677 -8.020 -3.849 1.00 95.00 182 ASP A C 1
ATOM 1439 O O . ASP A 1 182 ? -22.095 -8.728 -4.771 1.00 95.00 182 ASP A O 1
ATOM 1443 N N . HIS A 1 183 ? -20.366 -7.849 -3.634 1.00 92.50 183 HIS A N 1
ATOM 1444 C CA . HIS A 1 183 ? -19.293 -8.383 -4.477 1.00 92.50 183 HIS A CA 1
ATOM 1445 C C . HIS A 1 183 ? -18.321 -9.267 -3.676 1.00 92.50 183 HIS A C 1
ATOM 1447 O O . HIS A 1 183 ? -17.154 -8.908 -3.483 1.00 92.50 183 HIS A O 1
ATOM 1453 N N . PRO A 1 184 ? -18.754 -10.449 -3.202 1.00 93.62 184 PRO A N 1
ATOM 1454 C CA . PRO A 1 184 ? -17.905 -11.304 -2.389 1.00 93.62 184 PRO A CA 1
ATOM 1455 C C . PRO A 1 184 ? -16.714 -11.831 -3.196 1.00 93.62 184 PRO A C 1
ATOM 1457 O O . PRO A 1 184 ? -16.814 -12.137 -4.386 1.00 93.62 184 PRO A O 1
ATOM 1460 N N . TYR A 1 185 ? -15.576 -12.003 -2.522 1.00 86.88 185 TYR A N 1
ATOM 1461 C CA . TYR A 1 185 ? -14.411 -12.651 -3.119 1.00 86.88 185 TYR A CA 1
ATOM 1462 C C . TYR A 1 185 ? -14.752 -14.089 -3.540 1.00 86.88 185 TYR A C 1
ATOM 1464 O O . TYR A 1 185 ? -15.030 -14.932 -2.684 1.00 86.88 185 TYR A O 1
ATOM 1472 N N . ASP A 1 186 ? -14.672 -14.382 -4.841 1.00 89.19 186 ASP A N 1
ATOM 1473 C CA . ASP A 1 186 ? -14.766 -15.742 -5.376 1.00 89.19 186 ASP A CA 1
ATOM 1474 C C . ASP A 1 186 ? -13.361 -16.310 -5.652 1.00 89.19 186 ASP A C 1
ATOM 1476 O O . ASP A 1 186 ? -12.727 -15.923 -6.637 1.00 89.19 186 ASP A O 1
ATOM 1480 N N . PRO A 1 187 ? -12.865 -17.277 -4.856 1.00 80.94 187 PRO A N 1
ATOM 1481 C CA . PRO A 1 187 ? -11.568 -17.907 -5.099 1.00 80.94 187 PRO A CA 1
ATOM 1482 C C . PRO A 1 187 ? -11.451 -18.553 -6.487 1.00 80.94 187 PRO A C 1
ATOM 1484 O O . PRO A 1 187 ? -10.347 -18.664 -7.019 1.00 80.94 187 PRO A O 1
ATOM 1487 N N . LYS A 1 188 ? -12.570 -18.991 -7.084 1.00 85.69 188 LYS A N 1
ATOM 1488 C CA . LYS A 1 188 ? -12.582 -19.671 -8.388 1.00 85.69 188 LYS A CA 1
ATOM 1489 C C . LYS A 1 188 ? -12.404 -18.708 -9.556 1.00 85.69 188 LYS A C 1
ATOM 1491 O O . LYS A 1 188 ? -11.880 -19.115 -10.589 1.00 85.69 188 LYS A O 1
ATOM 1496 N N . SER A 1 189 ? -12.772 -17.441 -9.382 1.00 80.94 189 SER A N 1
ATOM 1497 C CA . SER A 1 189 ? -12.568 -16.398 -10.394 1.00 80.94 189 SER A CA 1
ATOM 1498 C C . SER A 1 189 ? -11.083 -16.113 -10.684 1.00 80.94 189 SER A C 1
ATOM 1500 O O . SER A 1 189 ? -10.758 -15.528 -11.713 1.00 80.94 189 SER A O 1
ATOM 1502 N N . PHE A 1 190 ? -10.172 -16.613 -9.837 1.00 72.38 190 PHE A N 1
ATOM 1503 C CA . PHE A 1 190 ? -8.716 -16.471 -9.965 1.00 72.38 190 PHE A CA 1
ATOM 1504 C C . PHE A 1 190 ? -7.994 -17.817 -10.177 1.00 72.38 190 PHE A C 1
ATOM 1506 O O . PHE A 1 190 ? -6.882 -18.008 -9.686 1.00 72.38 190 PHE A O 1
ATOM 1513 N N . ALA A 1 191 ? -8.627 -18.761 -10.887 1.00 60.25 191 ALA A N 1
ATOM 1514 C CA . ALA A 1 191 ? -8.234 -20.175 -10.989 1.00 60.25 191 ALA A CA 1
ATOM 1515 C C . ALA A 1 191 ? -6.755 -20.477 -11.325 1.00 60.25 191 ALA A C 1
ATOM 1517 O O . ALA A 1 191 ? -6.278 -21.557 -10.985 1.00 60.25 191 ALA A O 1
ATOM 1518 N N . GLU A 1 192 ? -6.015 -19.565 -11.959 1.00 66.31 192 GLU A N 1
ATOM 1519 C CA . GLU A 1 192 ? -4.608 -19.802 -12.319 1.00 66.31 192 GLU A CA 1
ATOM 1520 C C . GLU A 1 192 ? -3.619 -19.495 -11.181 1.00 66.31 192 GLU A C 1
ATOM 1522 O O . GLU A 1 192 ? -2.535 -20.076 -11.135 1.00 66.31 192 GLU A O 1
ATOM 1527 N N . MET A 1 193 ? -3.991 -18.640 -10.222 1.00 52.53 193 MET A N 1
ATOM 1528 C CA . MET A 1 193 ? -3.274 -18.449 -8.959 1.00 52.53 193 MET A CA 1
ATOM 1529 C C . MET A 1 193 ? -4.117 -17.536 -8.055 1.00 52.53 193 MET A C 1
ATOM 1531 O O . MET A 1 193 ? -4.306 -16.367 -8.402 1.00 52.53 193 MET A O 1
ATOM 1535 N N . PRO A 1 194 ? -4.615 -17.998 -6.893 1.00 60.06 194 PRO A N 1
ATOM 1536 C CA . PRO A 1 194 ? -5.241 -17.100 -5.934 1.00 60.06 194 PRO A CA 1
ATOM 1537 C C . PRO A 1 194 ? -4.162 -16.163 -5.386 1.00 60.06 194 PRO A C 1
ATOM 1539 O O . PRO A 1 194 ? -3.373 -16.539 -4.517 1.00 60.06 194 PRO A O 1
ATOM 1542 N N . ASP A 1 195 ? -4.094 -14.949 -5.931 1.00 73.44 195 ASP A N 1
ATOM 1543 C CA . ASP A 1 195 ? -3.196 -13.908 -5.445 1.00 73.44 195 ASP A CA 1
ATOM 1544 C C . ASP A 1 195 ? -3.656 -13.503 -4.038 1.00 73.44 195 ASP A C 1
ATOM 1546 O O . ASP A 1 195 ? -4.581 -12.713 -3.838 1.00 73.44 195 ASP A O 1
ATOM 1550 N N . PHE A 1 196 ? -3.021 -14.103 -3.033 1.00 71.31 196 PHE A N 1
ATOM 1551 C CA . PHE A 1 196 ? -3.272 -13.801 -1.630 1.00 71.31 196 PHE A CA 1
ATOM 1552 C C . PHE A 1 196 ? -3.034 -12.315 -1.328 1.00 71.31 196 PHE A C 1
ATOM 1554 O O . PHE A 1 196 ? -3.730 -11.742 -0.491 1.00 71.31 196 PHE A O 1
ATOM 1561 N N . GLY A 1 197 ? -2.104 -11.673 -2.044 1.00 68.94 197 GLY A N 1
ATOM 1562 C CA . GLY A 1 197 ? -1.882 -10.234 -1.977 1.00 68.94 197 GLY A CA 1
ATOM 1563 C C . GLY A 1 197 ? -3.098 -9.452 -2.464 1.00 68.94 197 GLY A C 1
ATOM 1564 O O . GLY A 1 197 ? -3.529 -8.526 -1.781 1.00 68.94 197 GLY A O 1
ATOM 1565 N N . PHE A 1 198 ? -3.707 -9.867 -3.577 1.00 77.38 198 PHE A N 1
ATOM 1566 C CA . PHE A 1 198 ? -4.956 -9.289 -4.078 1.00 77.38 198 PHE A CA 1
ATOM 1567 C C . PHE A 1 198 ? -6.108 -9.456 -3.076 1.00 77.38 198 PHE A C 1
ATOM 1569 O O . PHE A 1 198 ? -6.743 -8.470 -2.704 1.00 77.38 198 PHE A O 1
ATOM 1576 N N . TYR A 1 199 ? -6.338 -10.669 -2.562 1.00 81.69 199 TYR A N 1
ATOM 1577 C CA . TYR A 1 199 ? -7.379 -10.907 -1.552 1.00 81.69 199 TYR A CA 1
ATOM 1578 C C . TYR A 1 199 ? -7.192 -10.021 -0.310 1.00 81.69 199 TYR A C 1
ATOM 1580 O O . TYR A 1 199 ? -8.138 -9.401 0.184 1.00 81.69 199 TYR A O 1
ATOM 1588 N N . LEU A 1 200 ? -5.958 -9.920 0.189 1.00 77.12 200 LEU A N 1
ATOM 1589 C CA . LEU A 1 200 ? -5.661 -9.062 1.327 1.00 7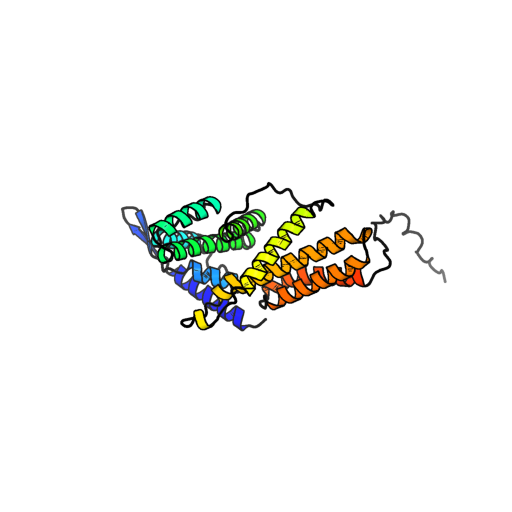7.12 200 LEU A CA 1
ATOM 1590 C C . LEU A 1 200 ? -5.875 -7.580 1.003 1.00 77.12 200 LEU A C 1
ATOM 1592 O O . LEU A 1 200 ? -6.473 -6.877 1.814 1.00 77.12 200 LEU A O 1
ATOM 1596 N N . ALA A 1 201 ? -5.391 -7.105 -0.146 1.00 73.50 201 ALA A N 1
ATOM 1597 C CA . ALA A 1 201 ? -5.423 -5.695 -0.521 1.00 73.50 201 ALA A CA 1
ATOM 1598 C C . ALA A 1 201 ? -6.837 -5.183 -0.820 1.00 73.50 201 ALA A C 1
ATOM 1600 O O . ALA A 1 201 ? -7.147 -4.061 -0.434 1.00 73.50 201 ALA A O 1
ATOM 1601 N N . TYR A 1 202 ? -7.678 -5.999 -1.459 1.00 81.88 202 TYR A N 1
ATOM 1602 C CA . TYR A 1 202 ? -8.980 -5.566 -1.974 1.00 81.88 202 TYR A CA 1
ATOM 1603 C C . TYR A 1 202 ? -10.180 -6.074 -1.171 1.00 81.88 202 TYR A C 1
ATOM 1605 O O . TYR A 1 202 ? -11.266 -5.536 -1.324 1.00 81.88 202 TYR A O 1
ATOM 1613 N N . PHE A 1 203 ? -10.007 -7.065 -0.289 1.00 87.25 203 PHE A N 1
ATOM 1614 C CA . PHE A 1 203 ? -11.126 -7.616 0.484 1.00 87.25 203 PHE A CA 1
ATOM 1615 C C . PHE A 1 203 ? -10.842 -7.598 1.980 1.00 87.25 203 PHE A C 1
ATOM 1617 O O . PHE A 1 203 ? -11.457 -6.836 2.723 1.00 87.25 203 PHE A O 1
ATOM 1624 N N . ALA A 1 204 ? -9.890 -8.408 2.449 1.00 86.75 204 ALA A N 1
ATOM 1625 C CA . ALA A 1 204 ? -9.739 -8.643 3.885 1.00 86.75 204 ALA A CA 1
ATOM 1626 C C . ALA A 1 204 ? -9.297 -7.388 4.656 1.00 86.75 204 ALA A C 1
ATOM 1628 O O . ALA A 1 204 ? -9.858 -7.084 5.711 1.00 86.75 204 ALA A O 1
ATOM 1629 N N . ASN A 1 205 ? -8.311 -6.640 4.144 1.00 82.50 205 ASN A N 1
ATOM 1630 C CA . ASN A 1 205 ? -7.840 -5.436 4.830 1.00 82.50 205 ASN A CA 1
ATOM 1631 C C . ASN A 1 205 ? -8.862 -4.304 4.758 1.00 82.50 205 ASN A C 1
ATOM 1633 O O . ASN A 1 205 ? -9.022 -3.597 5.754 1.00 82.50 205 ASN A O 1
ATOM 1637 N N . ILE A 1 206 ? -9.554 -4.157 3.623 1.00 86.69 206 ILE A N 1
ATOM 1638 C CA . ILE A 1 206 ? -10.599 -3.145 3.434 1.00 86.69 206 ILE A CA 1
ATOM 1639 C C . ILE A 1 206 ? -11.756 -3.417 4.399 1.00 86.69 206 ILE A C 1
ATOM 1641 O O . ILE A 1 206 ? -12.083 -2.546 5.205 1.00 86.69 206 ILE A O 1
ATOM 1645 N N . LYS A 1 207 ? -12.273 -4.656 4.428 1.00 93.50 207 LYS A N 1
ATOM 1646 C CA . LYS A 1 207 ? -13.333 -5.072 5.360 1.00 93.50 207 LYS A CA 1
ATOM 1647 C C . LYS A 1 207 ? -12.951 -4.803 6.809 1.00 93.50 207 LYS A C 1
ATOM 1649 O O . LYS A 1 207 ? -13.708 -4.208 7.568 1.00 93.50 207 LYS A O 1
ATOM 1654 N N . ALA A 1 208 ? -11.741 -5.203 7.191 1.00 89.38 208 ALA A N 1
ATOM 1655 C CA . ALA A 1 208 ? -11.267 -5.000 8.549 1.00 89.38 208 ALA A CA 1
ATOM 1656 C C . ALA A 1 208 ? -11.080 -3.519 8.914 1.00 89.38 208 ALA A C 1
ATOM 1658 O O . ALA A 1 208 ? -11.304 -3.154 10.063 1.00 89.38 208 ALA A O 1
ATOM 1659 N N . SER A 1 209 ? -10.639 -2.674 7.975 1.00 87.56 209 SER A N 1
ATOM 1660 C CA . SER A 1 209 ? -10.555 -1.224 8.196 1.00 87.56 209 SER A CA 1
ATOM 1661 C C . SER A 1 209 ? -11.940 -0.621 8.408 1.00 87.56 209 SER A C 1
ATOM 1663 O O . SER A 1 209 ? -12.131 0.097 9.384 1.00 87.56 209 SER A O 1
ATOM 1665 N N . ALA A 1 210 ? -12.904 -0.951 7.548 1.00 91.94 210 ALA A N 1
ATOM 1666 C CA . ALA A 1 210 ? -14.267 -0.442 7.650 1.00 91.94 210 ALA A CA 1
ATOM 1667 C C . ALA A 1 210 ? -14.942 -0.873 8.966 1.00 91.94 210 ALA A C 1
ATOM 1669 O O . ALA A 1 210 ? -15.495 -0.040 9.679 1.00 91.94 210 ALA A O 1
ATOM 1670 N N . LEU A 1 211 ? -14.790 -2.140 9.371 1.00 95.12 211 LEU A N 1
ATOM 1671 C CA . LEU A 1 211 ? -15.272 -2.624 10.672 1.00 95.12 211 LEU A CA 1
ATOM 1672 C C . LEU A 1 211 ? -14.592 -1.920 11.858 1.00 95.12 211 LEU A C 1
ATOM 1674 O O . LEU A 1 211 ? -15.246 -1.617 12.854 1.00 95.12 211 LEU A O 1
ATOM 1678 N N . ALA A 1 212 ? -13.293 -1.622 11.768 1.00 89.69 212 ALA A N 1
ATOM 1679 C CA . ALA A 1 212 ? -12.601 -0.872 12.815 1.00 89.69 212 ALA A CA 1
ATOM 1680 C C . ALA A 1 212 ? -13.094 0.583 12.906 1.00 89.69 212 ALA A C 1
ATOM 1682 O O . ALA A 1 212 ? -13.265 1.101 14.006 1.00 89.69 212 ALA A O 1
ATOM 1683 N N . ILE A 1 213 ? -13.366 1.227 11.769 1.00 91.94 213 ILE A N 1
ATOM 1684 C CA . ILE A 1 213 ? -13.957 2.570 11.720 1.00 91.94 213 ILE A CA 1
ATOM 1685 C C . ILE A 1 213 ? -15.358 2.561 12.343 1.00 91.94 213 ILE A C 1
ATOM 1687 O O . ILE A 1 213 ? -15.648 3.387 13.207 1.00 91.94 213 ILE A O 1
ATOM 1691 N N . LYS A 1 214 ? -16.189 1.575 11.989 1.00 95.62 214 LYS A N 1
ATOM 1692 C CA . LYS A 1 214 ? -17.513 1.364 12.590 1.00 95.62 214 LYS A CA 1
ATOM 1693 C C . LYS A 1 214 ? -17.427 1.156 14.107 1.00 95.62 214 LYS A C 1
ATOM 1695 O O . LYS A 1 214 ? -18.188 1.756 14.863 1.00 95.62 214 LYS A O 1
ATOM 1700 N N . GLY A 1 215 ? -16.443 0.385 14.575 1.00 93.12 215 GLY A N 1
ATOM 1701 C CA . GLY A 1 215 ? -16.172 0.220 16.005 1.00 93.12 215 GLY A CA 1
ATOM 1702 C C . GLY A 1 215 ? -15.773 1.522 16.710 1.00 93.12 215 GLY A C 1
ATOM 1703 O O . GLY A 1 215 ? -16.222 1.790 17.826 1.00 93.12 215 GLY A O 1
ATOM 1704 N N . LEU A 1 216 ? -14.962 2.360 16.056 1.00 89.12 216 LEU A N 1
ATOM 1705 C CA . LEU A 1 216 ? -14.551 3.664 16.579 1.00 89.12 216 LEU A CA 1
ATOM 1706 C C . LEU A 1 216 ? -15.727 4.632 16.679 1.00 89.12 216 LEU A C 1
ATOM 1708 O O . LEU A 1 216 ? -15.867 5.288 17.709 1.00 89.12 216 LEU A O 1
ATOM 1712 N N . TYR A 1 217 ? -16.580 4.678 15.655 1.00 94.38 217 TYR A N 1
ATOM 1713 C CA . TYR A 1 217 ? -17.797 5.483 15.661 1.00 94.38 217 TYR A CA 1
ATOM 1714 C C . TYR A 1 217 ? -18.646 5.187 16.900 1.00 94.38 217 TYR A C 1
ATOM 1716 O O . TYR A 1 217 ? -18.904 6.084 17.700 1.00 94.38 217 TYR A O 1
ATOM 1724 N N . TYR A 1 218 ? -19.018 3.921 17.112 1.00 94.62 218 TYR A N 1
ATOM 1725 C CA . TYR A 1 218 ? -19.904 3.573 18.221 1.00 94.62 218 TYR A CA 1
ATOM 1726 C C . TYR A 1 218 ? -19.275 3.848 19.583 1.00 94.62 218 TYR A C 1
ATOM 1728 O O . TYR A 1 218 ? -19.959 4.310 20.490 1.00 94.62 218 TYR A O 1
ATOM 1736 N N . ARG A 1 219 ? -17.962 3.647 19.725 1.00 92.81 219 ARG A N 1
ATOM 1737 C CA . ARG A 1 219 ? -17.253 4.030 20.947 1.00 92.81 219 ARG A CA 1
ATOM 1738 C C . ARG A 1 219 ? -17.384 5.534 21.221 1.00 92.81 219 ARG A C 1
ATOM 1740 O O . ARG A 1 219 ? -17.703 5.920 22.340 1.00 92.81 219 ARG A O 1
ATOM 1747 N N . LEU A 1 220 ? -17.142 6.376 20.217 1.00 90.75 220 LEU A N 1
ATOM 1748 C CA . LEU A 1 220 ? -17.231 7.831 20.372 1.00 90.75 220 LEU A CA 1
ATOM 1749 C C . LEU A 1 220 ? -18.671 8.291 20.642 1.00 90.75 220 LEU A C 1
ATOM 1751 O O . LEU A 1 220 ? -18.875 9.209 21.432 1.00 90.75 220 LEU A O 1
ATOM 1755 N N . MET A 1 221 ? -19.670 7.625 20.053 1.00 91.50 221 MET A N 1
ATOM 1756 C CA . MET A 1 221 ? -21.083 7.870 20.363 1.00 91.50 221 MET A CA 1
ATOM 1757 C C . MET A 1 221 ? -21.428 7.498 21.806 1.00 91.50 221 MET A C 1
ATOM 1759 O O . MET A 1 221 ? -22.126 8.258 22.475 1.00 91.50 221 MET A O 1
ATOM 1763 N N . ALA A 1 222 ? -20.899 6.380 22.315 1.00 90.62 222 ALA A N 1
ATOM 1764 C CA . ALA A 1 222 ? -21.049 6.002 23.717 1.00 90.62 222 ALA A CA 1
ATOM 1765 C C . ALA A 1 222 ? -20.473 7.087 24.640 1.00 90.62 222 ALA A C 1
ATOM 1767 O O . ALA A 1 222 ? -21.170 7.548 25.539 1.00 90.62 222 ALA A O 1
ATOM 1768 N N . GLU A 1 223 ? -19.245 7.550 24.369 1.00 87.75 223 GLU A N 1
ATOM 1769 C CA . GLU A 1 223 ? -18.566 8.614 25.128 1.00 87.75 223 GLU A CA 1
ATOM 1770 C C . GLU A 1 223 ? -19.330 9.954 25.075 1.00 87.75 223 GLU A C 1
ATOM 1772 O O . GLU A 1 223 ? -19.434 10.652 26.084 1.00 87.75 223 GLU A O 1
ATOM 1777 N N . ALA A 1 224 ? -19.907 10.311 23.924 1.00 88.50 224 ALA A N 1
ATOM 1778 C CA . ALA A 1 224 ? -20.670 11.548 23.754 1.00 88.50 224 ALA A CA 1
ATOM 1779 C C . ALA A 1 224 ? -22.055 11.518 24.429 1.00 88.50 224 ALA A C 1
ATOM 1781 O O . ALA A 1 224 ? -22.564 12.570 24.828 1.00 88.50 224 ALA A O 1
ATOM 1782 N N . ASN A 1 225 ? -22.665 10.334 24.556 1.00 85.38 225 ASN A N 1
ATOM 1783 C CA . ASN A 1 225 ? -24.025 10.163 25.073 1.00 85.38 225 ASN A CA 1
ATOM 1784 C C . ASN A 1 225 ? -24.101 9.843 26.574 1.00 85.38 225 ASN A C 1
ATOM 1786 O O . ASN A 1 225 ? -25.213 9.826 27.104 1.00 85.38 225 ASN A O 1
ATOM 1790 N N . VAL A 1 226 ? -22.967 9.680 27.274 1.00 83.75 226 VAL A N 1
ATOM 1791 C CA . VAL A 1 226 ? -22.922 9.369 28.722 1.00 83.75 226 VAL A CA 1
ATOM 1792 C C . VAL A 1 226 ? -23.797 10.305 29.559 1.00 83.75 226 VAL A C 1
ATOM 1794 O O . VAL A 1 226 ? -24.527 9.850 30.433 1.00 83.75 226 VAL A O 1
ATOM 1797 N N . GLU A 1 227 ? -23.765 11.606 29.269 1.00 81.31 227 GLU A N 1
ATOM 1798 C CA . GLU A 1 227 ? -24.531 12.614 30.016 1.00 81.31 227 GLU A CA 1
ATOM 1799 C C . GLU A 1 227 ? -26.015 12.681 29.598 1.00 81.31 227 GLU A C 1
ATOM 1801 O O . GLU A 1 227 ? -26.844 13.166 30.364 1.00 81.31 227 GLU A O 1
ATOM 1806 N N . LYS A 1 228 ? -26.361 12.242 28.377 1.00 87.25 228 LYS A N 1
ATOM 1807 C CA . LYS A 1 228 ? -27.686 12.477 27.773 1.00 87.25 228 LYS A CA 1
ATOM 1808 C C . LYS A 1 228 ? -28.625 11.284 27.878 1.00 87.25 228 LYS A C 1
ATOM 1810 O O . LYS A 1 228 ? -29.803 11.475 28.164 1.00 87.25 228 LYS A O 1
ATOM 1815 N N . ASN A 1 229 ? -28.129 10.083 27.594 1.00 88.94 229 ASN A N 1
ATOM 1816 C CA . ASN A 1 229 ? -28.937 8.870 27.605 1.00 88.94 229 ASN A CA 1
ATOM 1817 C C . ASN A 1 229 ? -28.084 7.659 28.020 1.00 88.94 229 ASN A C 1
ATOM 1819 O O . ASN A 1 229 ? -27.520 6.980 27.159 1.00 88.94 229 ASN A O 1
ATOM 1823 N N . PRO A 1 230 ? -27.968 7.370 29.329 1.00 80.31 230 PRO A N 1
ATOM 1824 C CA . PRO A 1 230 ? -27.100 6.302 29.822 1.00 80.31 230 PRO A CA 1
ATOM 1825 C C . PRO A 1 230 ? -27.500 4.908 29.311 1.00 80.31 230 PRO A C 1
ATOM 1827 O O . PRO A 1 230 ? -26.636 4.047 29.180 1.00 80.31 230 PRO A O 1
ATOM 1830 N N . GLY A 1 231 ? -28.774 4.690 28.957 1.00 83.00 231 GLY A N 1
ATOM 1831 C CA . GLY A 1 231 ? -29.231 3.420 28.377 1.00 83.00 231 GLY A CA 1
ATOM 1832 C C . GLY A 1 231 ? -28.642 3.125 26.990 1.00 83.00 231 GLY A C 1
ATOM 1833 O O . GLY A 1 231 ? -28.402 1.966 26.651 1.00 83.00 231 GLY A O 1
ATOM 1834 N N . ASP A 1 232 ? -28.329 4.160 26.207 1.00 89.06 232 ASP A N 1
ATOM 1835 C CA . ASP A 1 232 ? -27.763 3.994 24.861 1.00 89.06 232 ASP A CA 1
ATOM 1836 C C . ASP A 1 232 ? -26.253 3.709 24.900 1.00 89.06 232 ASP A C 1
ATOM 1838 O O . ASP A 1 232 ? -25.691 3.159 23.950 1.00 89.06 232 ASP A O 1
ATOM 1842 N N . VAL A 1 233 ? -25.585 4.045 26.009 1.00 90.19 233 VAL A N 1
ATOM 1843 C CA . VAL A 1 233 ? -24.131 3.896 26.179 1.00 90.19 233 VAL A CA 1
ATOM 1844 C C . VAL A 1 233 ? -23.717 2.429 26.117 1.00 90.19 233 VAL A C 1
ATOM 1846 O O . VAL A 1 233 ? -22.785 2.082 25.389 1.00 90.19 233 VAL A O 1
ATOM 1849 N N . GLU A 1 234 ? -24.420 1.554 26.841 1.00 89.62 234 GLU A N 1
ATOM 1850 C CA . GLU A 1 234 ? -24.134 0.115 26.851 1.00 89.62 234 GLU A CA 1
ATOM 1851 C C . GLU A 1 234 ? -24.317 -0.489 25.454 1.00 89.62 234 GLU A C 1
ATOM 1853 O O . GLU A 1 234 ? -23.454 -1.219 24.963 1.00 89.62 234 GLU A O 1
ATOM 1858 N N . THR A 1 235 ? -25.398 -0.102 24.774 1.00 93.56 235 THR A N 1
ATOM 1859 C CA . THR A 1 235 ? -25.711 -0.548 23.413 1.00 93.56 235 THR A CA 1
ATOM 1860 C C . THR A 1 235 ? -24.620 -0.131 22.424 1.00 93.56 235 THR A C 1
ATOM 1862 O O . THR A 1 235 ? -24.137 -0.948 21.637 1.00 93.56 235 THR A O 1
ATOM 1865 N N . HIS A 1 236 ? -24.168 1.123 22.480 1.00 93.25 236 HIS A N 1
ATOM 1866 C CA . HIS A 1 236 ? -23.083 1.603 21.631 1.00 93.25 236 HIS A CA 1
ATOM 1867 C C . HIS A 1 236 ? -21.757 0.889 21.915 1.00 93.25 236 HIS A C 1
ATOM 1869 O O . HIS A 1 236 ? -21.074 0.470 20.978 1.00 93.25 236 HIS A O 1
ATOM 1875 N N . TYR A 1 237 ? -21.398 0.667 23.181 1.00 92.62 237 TYR A N 1
ATOM 1876 C CA . TYR A 1 237 ? -20.199 -0.110 23.492 1.00 92.62 237 TYR A CA 1
ATOM 1877 C C . TYR A 1 237 ? -20.299 -1.559 23.014 1.00 92.62 237 TYR A C 1
ATOM 1879 O O . TYR A 1 237 ? -19.319 -2.080 22.479 1.00 92.62 237 TYR A O 1
ATOM 1887 N N . ALA A 1 238 ? -21.464 -2.198 23.125 1.00 91.69 238 ALA A N 1
ATOM 1888 C CA . ALA A 1 238 ? -21.677 -3.541 22.595 1.00 91.69 238 ALA A CA 1
ATOM 1889 C C . ALA A 1 238 ? -21.430 -3.595 21.075 1.00 91.69 238 ALA A C 1
ATOM 1891 O O . ALA A 1 238 ? -20.672 -4.450 20.604 1.00 91.69 238 ALA A O 1
ATOM 1892 N N . TYR A 1 239 ? -21.969 -2.637 20.312 1.00 95.31 239 TYR A N 1
ATOM 1893 C CA . TYR A 1 239 ? -21.715 -2.541 18.870 1.00 95.31 239 TYR A CA 1
ATOM 1894 C C . TYR A 1 239 ? -20.250 -2.248 18.535 1.00 95.31 239 TYR A C 1
ATOM 1896 O O . TYR A 1 239 ? -19.707 -2.816 17.579 1.00 95.31 239 TYR A O 1
ATOM 1904 N N . ALA A 1 240 ? -19.587 -1.398 19.322 1.00 92.94 240 ALA A N 1
ATOM 1905 C CA . ALA A 1 240 ? -18.166 -1.117 19.157 1.00 92.94 240 ALA A CA 1
ATOM 1906 C C . ALA A 1 240 ? -17.330 -2.395 19.319 1.00 92.94 240 ALA A C 1
ATOM 1908 O O . ALA A 1 240 ? -16.508 -2.725 18.461 1.00 92.94 240 ALA A O 1
ATOM 1909 N N . ILE A 1 241 ? -17.591 -3.150 20.391 1.00 89.25 241 ILE A N 1
ATOM 1910 C CA . ILE A 1 241 ? -16.928 -4.420 20.698 1.00 89.25 241 ILE A CA 1
ATOM 1911 C C . ILE A 1 241 ? -17.146 -5.426 19.568 1.00 89.25 241 ILE A C 1
ATOM 1913 O O . ILE A 1 241 ? -16.174 -5.998 19.071 1.00 89.25 241 ILE A O 1
ATOM 1917 N N . GLN A 1 242 ? -18.394 -5.614 19.133 1.00 94.44 242 GLN A N 1
ATOM 1918 C CA . GLN A 1 242 ? -18.728 -6.539 18.052 1.00 94.44 242 GLN A CA 1
ATOM 1919 C C . GLN A 1 242 ? -17.973 -6.186 16.765 1.00 94.44 242 GLN A C 1
ATOM 1921 O O . GLN A 1 242 ? -17.332 -7.053 16.171 1.00 94.44 242 GLN A O 1
ATOM 1926 N N . SER A 1 243 ? -17.978 -4.909 16.381 1.00 94.12 243 SER A N 1
ATOM 1927 C CA . SER A 1 243 ? -17.317 -4.434 15.161 1.00 94.12 243 SER A CA 1
ATOM 1928 C C . SER A 1 243 ? -15.802 -4.641 15.222 1.00 94.12 243 SER A C 1
ATOM 1930 O O . SER A 1 243 ? -15.194 -5.118 14.264 1.00 94.12 243 SER A O 1
ATOM 1932 N N . TYR A 1 244 ? -15.173 -4.367 16.367 1.00 91.12 244 TYR A N 1
ATOM 1933 C CA . TYR A 1 244 ? -13.741 -4.610 16.547 1.00 91.12 244 TYR A CA 1
ATOM 1934 C C . TYR A 1 244 ? -13.375 -6.093 16.575 1.00 91.12 244 TYR A C 1
ATOM 1936 O O . TYR A 1 244 ? -12.351 -6.479 16.005 1.00 91.12 244 TYR A O 1
ATOM 1944 N N . MET A 1 245 ? -14.196 -6.933 17.206 1.00 87.38 245 MET A N 1
ATOM 1945 C CA . MET A 1 245 ? -14.002 -8.381 17.184 1.00 87.38 245 MET A CA 1
ATOM 1946 C C . MET A 1 245 ? -14.108 -8.930 15.763 1.00 87.38 245 MET A C 1
ATOM 1948 O O . MET A 1 245 ? -13.273 -9.736 15.342 1.00 87.38 245 MET A O 1
ATOM 1952 N N . GLU A 1 246 ? -15.089 -8.455 15.001 1.00 93.19 246 GLU A N 1
ATOM 1953 C CA . GLU A 1 246 ? -15.253 -8.844 13.612 1.00 93.19 246 GLU A CA 1
ATOM 1954 C C . GLU A 1 246 ? -14.071 -8.353 12.760 1.00 93.19 246 GLU A C 1
ATOM 1956 O O . GLU A 1 246 ? -13.467 -9.150 12.039 1.00 93.19 246 GLU A O 1
ATOM 1961 N N . ALA A 1 247 ? -13.639 -7.096 12.921 1.00 89.81 247 ALA A N 1
ATOM 1962 C CA . ALA A 1 247 ? -12.451 -6.549 12.259 1.00 89.81 247 ALA A CA 1
ATOM 1963 C C . ALA A 1 247 ? -11.200 -7.403 12.526 1.00 89.81 247 ALA A C 1
ATOM 1965 O O . ALA A 1 247 ? -10.430 -7.723 11.612 1.00 89.81 247 ALA A O 1
ATOM 1966 N N . ALA A 1 248 ? -11.007 -7.812 13.784 1.00 84.62 248 ALA A N 1
ATOM 1967 C CA . ALA A 1 248 ? -9.899 -8.664 14.193 1.00 84.62 248 ALA A CA 1
ATOM 1968 C C . ALA A 1 248 ? -9.973 -10.060 13.552 1.00 84.62 248 ALA A C 1
ATOM 1970 O O . ALA A 1 248 ? -8.934 -10.640 13.227 1.00 84.62 248 ALA A O 1
ATOM 1971 N N . SER A 1 249 ? -11.178 -10.583 13.305 1.00 88.25 249 SER A N 1
ATOM 1972 C CA . SER A 1 249 ? -11.371 -11.882 12.650 1.00 88.25 249 SER A CA 1
ATOM 1973 C C . SER A 1 249 ? -10.880 -11.902 11.194 1.00 88.25 249 SER A C 1
ATOM 1975 O O . SER A 1 249 ? -10.387 -12.937 10.731 1.00 88.25 249 SER A O 1
ATOM 1977 N N . TYR A 1 250 ? -10.934 -10.758 10.499 1.00 85.38 250 TYR A N 1
ATOM 1978 C CA . TYR A 1 250 ? -10.427 -10.593 9.131 1.00 85.38 250 TYR A CA 1
ATOM 1979 C C . TYR A 1 250 ? -8.915 -10.327 9.089 1.00 85.38 250 TYR A C 1
ATOM 1981 O O . TYR A 1 250 ? -8.245 -10.723 8.133 1.00 85.38 250 TYR A O 1
ATOM 1989 N N . ARG A 1 251 ? -8.331 -9.751 10.150 1.00 72.06 251 ARG A N 1
ATOM 1990 C CA . ARG A 1 251 ? -6.875 -9.537 10.283 1.00 72.06 251 ARG A CA 1
ATOM 1991 C C . ARG A 1 251 ? -6.212 -10.632 11.116 1.00 72.06 251 ARG A C 1
ATOM 1993 O O . ARG A 1 251 ? -5.709 -10.394 12.215 1.00 72.06 251 ARG A O 1
ATOM 2000 N N . LYS A 1 252 ? -6.128 -11.840 10.554 1.00 64.12 252 LYS A N 1
ATOM 2001 C CA . LYS A 1 252 ? -5.470 -13.002 11.191 1.00 64.12 252 LYS A CA 1
ATOM 2002 C C . LYS A 1 252 ? -3.925 -12.912 11.270 1.00 64.12 252 LYS A C 1
ATOM 2004 O O . LYS A 1 252 ? -3.284 -13.875 11.696 1.00 64.12 252 LYS A O 1
ATOM 2009 N N . THR A 1 253 ? -3.302 -11.789 10.894 1.00 55.00 253 THR A N 1
ATOM 2010 C CA . THR A 1 253 ? -1.834 -11.598 10.838 1.00 55.00 253 THR A CA 1
ATOM 2011 C C . THR A 1 253 ? -1.315 -10.677 11.954 1.00 55.00 253 THR A C 1
ATOM 2013 O O . THR A 1 253 ? -1.843 -9.607 12.184 1.00 55.00 253 THR A O 1
ATOM 2016 N N . ILE A 1 254 ? -0.218 -11.034 12.633 1.00 41.12 254 ILE A N 1
ATOM 2017 C CA . ILE A 1 254 ? 0.267 -10.416 13.897 1.00 41.12 254 ILE A CA 1
ATOM 2018 C C . ILE A 1 254 ? 0.646 -8.924 13.878 1.00 41.12 254 ILE A C 1
ATOM 2020 O O . ILE A 1 254 ? 0.852 -8.362 14.952 1.00 41.12 254 ILE A O 1
ATOM 2024 N N . LYS A 1 255 ? 0.637 -8.209 12.746 1.00 48.12 255 LYS A N 1
ATOM 2025 C CA . LYS A 1 255 ? 0.593 -6.729 12.815 1.00 48.12 255 LYS A CA 1
ATOM 2026 C C . LYS A 1 255 ? -0.648 -6.227 13.557 1.00 48.12 255 LYS A C 1
ATOM 2028 O O . LYS A 1 255 ? -0.629 -5.127 14.104 1.00 48.12 255 LYS A O 1
ATOM 2033 N N . THR A 1 256 ? -1.671 -7.073 13.662 1.00 47.06 256 THR A N 1
ATOM 2034 C CA . THR A 1 256 ? -2.775 -6.874 14.579 1.00 47.06 256 THR A CA 1
ATOM 2035 C C . THR A 1 256 ? -2.296 -6.800 16.027 1.00 47.06 256 THR A C 1
ATOM 2037 O O . THR A 1 256 ? -2.951 -6.102 16.728 1.00 47.06 256 THR A O 1
ATOM 2040 N N . ILE A 1 257 ? -1.172 -7.310 16.549 1.00 43.75 257 ILE A N 1
ATOM 2041 C CA . ILE A 1 257 ? -0.868 -7.111 17.994 1.00 43.75 257 ILE A CA 1
ATOM 2042 C C . ILE A 1 257 ? -0.805 -5.630 18.392 1.00 43.75 257 ILE A C 1
ATOM 2044 O O . ILE A 1 257 ? -1.313 -5.305 19.444 1.00 43.75 257 ILE A O 1
ATOM 2048 N N . LEU A 1 258 ? -0.298 -4.705 17.573 1.00 42.94 258 LEU A N 1
ATOM 2049 C CA . LEU A 1 258 ? -0.341 -3.275 17.927 1.00 42.94 258 LEU A CA 1
ATOM 2050 C C . LEU A 1 258 ? -1.733 -2.661 17.738 1.00 42.94 258 LEU A C 1
ATOM 2052 O O . LEU A 1 258 ? -2.178 -1.916 18.602 1.00 42.94 258 LEU A O 1
ATOM 2056 N N . LEU A 1 259 ? -2.439 -3.005 16.653 1.00 48.97 259 LEU A N 1
ATOM 2057 C CA . LEU A 1 259 ? -3.800 -2.514 16.417 1.00 48.97 259 LEU A CA 1
ATOM 2058 C C . LEU A 1 259 ? -4.801 -3.188 17.360 1.00 48.97 259 LEU A C 1
ATOM 2060 O O . LEU A 1 259 ? -5.545 -2.495 17.998 1.00 48.97 259 LEU A O 1
ATOM 2064 N N . PHE A 1 260 ? -4.766 -4.503 17.524 1.00 45.38 260 PHE A N 1
ATOM 2065 C CA . PHE A 1 260 ? -5.359 -5.327 18.582 1.00 45.38 260 PHE A CA 1
ATOM 2066 C C . PHE A 1 260 ? -4.952 -4.863 19.967 1.00 45.38 260 PHE A C 1
ATOM 2068 O O . PHE A 1 260 ? -5.815 -4.896 20.798 1.00 45.38 260 PHE A O 1
ATOM 2075 N N . LEU A 1 261 ? -3.739 -4.400 20.276 1.00 50.09 261 LEU A N 1
ATOM 2076 C CA . LEU A 1 261 ? -3.477 -3.763 21.579 1.00 50.09 261 LEU A CA 1
ATOM 2077 C C . LEU A 1 261 ? -4.200 -2.416 21.678 1.00 50.09 261 LEU A C 1
ATOM 2079 O O . LEU A 1 261 ? -4.657 -2.078 22.757 1.00 50.09 261 LEU A O 1
ATOM 2083 N N . PHE A 1 262 ? -4.370 -1.692 20.569 1.00 57.91 262 PHE A N 1
ATOM 2084 C CA . PHE A 1 262 ? -5.190 -0.476 20.474 1.00 57.91 262 PHE A CA 1
ATOM 2085 C C . PHE A 1 262 ? -6.711 -0.755 20.529 1.00 57.91 262 PHE A C 1
ATOM 2087 O O . PHE A 1 262 ? -7.479 0.016 21.092 1.00 57.91 262 PHE A O 1
ATOM 2094 N N . LEU A 1 263 ? -7.159 -1.876 19.961 1.00 54.47 263 LEU A N 1
ATOM 2095 C CA . LEU A 1 263 ? -8.542 -2.346 19.925 1.00 54.47 263 LEU A CA 1
ATOM 2096 C C . LEU A 1 263 ? -8.888 -3.086 21.215 1.00 54.47 263 LEU A C 1
ATOM 2098 O O . LEU A 1 263 ? -10.024 -3.018 21.650 1.00 54.47 263 LEU A O 1
ATOM 2102 N N . LEU A 1 264 ? -7.919 -3.757 21.840 1.00 56.75 264 LEU A N 1
ATOM 2103 C CA . LEU A 1 264 ? -7.992 -4.408 23.145 1.00 56.75 264 LEU A CA 1
ATOM 2104 C C . LEU A 1 264 ? -7.892 -3.353 24.239 1.00 56.75 264 LEU A C 1
ATOM 2106 O O . LEU A 1 264 ? -8.596 -3.483 25.220 1.00 56.75 264 LEU A O 1
ATOM 2110 N N . SER A 1 265 ? -7.092 -2.292 24.085 1.00 65.62 265 SER A N 1
ATOM 2111 C CA . SER A 1 265 ? -7.143 -1.146 25.000 1.00 65.62 265 SER A CA 1
ATOM 2112 C C . SER A 1 265 ? -8.468 -0.405 24.856 1.00 65.62 265 SER A C 1
ATOM 2114 O O . SER A 1 265 ? -9.089 -0.105 25.867 1.00 65.62 265 SER A O 1
ATOM 2116 N N . GLY A 1 266 ? -8.962 -0.213 23.627 1.00 55.19 266 GLY A N 1
ATOM 2117 C CA . GLY A 1 266 ? -10.324 0.252 23.369 1.00 55.19 266 GLY A CA 1
ATOM 2118 C C . GLY A 1 266 ? -11.375 -0.648 24.027 1.00 55.19 266 GLY A C 1
ATOM 2119 O O . GLY A 1 266 ? -12.199 -0.160 24.786 1.00 55.19 266 GLY A O 1
ATOM 2120 N N . TYR A 1 267 ? -11.310 -1.961 23.809 1.00 62.09 267 TYR A N 1
ATOM 2121 C CA . TYR A 1 267 ? -12.210 -2.971 24.374 1.00 62.09 267 TYR A CA 1
ATOM 2122 C C . TYR A 1 267 ? -12.151 -3.026 25.903 1.00 62.09 267 TYR A C 1
ATOM 2124 O O . TYR A 1 267 ? -13.191 -3.018 26.546 1.00 62.09 267 TYR A O 1
ATOM 2132 N N . LEU A 1 268 ? -10.954 -3.061 26.495 1.00 62.75 268 LEU A N 1
ATOM 2133 C CA . LEU A 1 268 ? -10.748 -3.081 27.944 1.00 62.75 268 LEU A CA 1
ATOM 2134 C C . LEU A 1 268 ? -11.250 -1.784 28.568 1.00 62.75 268 LEU A C 1
ATOM 2136 O O . LEU A 1 268 ? -11.856 -1.835 29.630 1.00 62.75 268 LEU A O 1
ATOM 2140 N N . PHE A 1 269 ? -11.063 -0.648 27.894 1.00 68.19 269 PHE A N 1
ATOM 2141 C CA . PHE A 1 269 ? -11.642 0.622 28.311 1.00 68.19 269 PHE A CA 1
ATOM 2142 C C . PHE A 1 269 ? -13.176 0.576 28.268 1.00 68.19 269 PHE A C 1
ATOM 2144 O O . PHE A 1 269 ? -13.810 0.886 29.270 1.00 68.19 269 PHE A O 1
ATOM 2151 N N . CYS A 1 270 ? -13.782 0.099 27.174 1.00 58.28 270 CYS A N 1
ATOM 2152 C CA . CYS A 1 270 ? -15.240 -0.053 27.062 1.00 58.28 270 CYS A CA 1
ATOM 2153 C C . CYS A 1 270 ? -15.798 -1.005 28.139 1.00 58.28 270 CYS A C 1
ATOM 2155 O O . CYS A 1 270 ? -16.756 -0.682 28.833 1.00 58.28 270 CYS A O 1
ATOM 2157 N N . ALA A 1 271 ? -15.164 -2.165 28.330 1.00 62.28 271 ALA A N 1
ATOM 2158 C CA . ALA A 1 271 ? -15.567 -3.174 29.308 1.00 62.28 271 ALA A CA 1
ATOM 2159 C C . ALA A 1 271 ? -15.373 -2.709 30.762 1.00 62.28 271 ALA A C 1
ATOM 2161 O O . ALA A 1 271 ? -16.138 -3.106 31.641 1.00 62.28 271 ALA A O 1
ATOM 2162 N N . TYR A 1 272 ? -14.363 -1.875 31.021 1.00 70.06 272 TYR A N 1
ATOM 2163 C CA . TYR A 1 272 ? -14.157 -1.231 32.315 1.00 70.06 272 TYR A CA 1
ATOM 2164 C C . TYR A 1 272 ? -15.269 -0.220 32.615 1.00 70.06 272 TYR A C 1
ATOM 2166 O O . TYR A 1 272 ? -15.853 -0.270 33.694 1.00 70.06 272 TYR A O 1
ATOM 2174 N N . GLN A 1 273 ? -15.614 0.636 31.646 1.00 66.38 273 GLN A N 1
ATOM 2175 C CA . GLN A 1 273 ? -16.673 1.642 31.799 1.00 66.38 273 GLN A CA 1
ATOM 2176 C C . GLN A 1 273 ? -18.050 1.008 32.059 1.00 66.38 273 GLN A C 1
ATOM 2178 O O . GLN A 1 273 ? -18.796 1.505 32.893 1.00 66.38 273 GLN A O 1
ATOM 2183 N N . ILE A 1 274 ? -18.365 -0.136 31.435 1.00 68.44 274 ILE A N 1
ATOM 2184 C CA . ILE A 1 274 ? -19.615 -0.879 31.703 1.00 68.44 274 ILE A CA 1
ATOM 2185 C C . ILE A 1 274 ? -19.673 -1.409 33.150 1.00 68.44 274 ILE A C 1
ATOM 2187 O O . ILE A 1 274 ? -20.744 -1.473 33.747 1.00 68.44 274 ILE A O 1
ATOM 2191 N N . LYS A 1 275 ? -18.534 -1.803 33.737 1.00 65.44 275 LYS A N 1
ATOM 2192 C CA . LYS A 1 275 ? -18.481 -2.414 35.078 1.00 65.44 275 LYS A CA 1
ATOM 2193 C C . LYS A 1 275 ? -18.421 -1.418 36.237 1.00 65.44 275 LYS A C 1
ATOM 2195 O O . LYS A 1 275 ? -18.557 -1.856 37.375 1.00 65.44 275 LYS A O 1
ATOM 2200 N N . SER A 1 276 ? -18.221 -0.127 35.975 1.00 54.25 276 SER A N 1
ATOM 2201 C CA . SER A 1 276 ? -18.114 0.911 37.010 1.00 54.25 276 SER A CA 1
ATOM 2202 C C . SER A 1 276 ? -19.238 1.951 36.875 1.00 54.25 276 SER A C 1
ATOM 2204 O O . SER A 1 276 ? -18.966 3.086 36.489 1.00 54.25 276 SER A O 1
ATOM 2206 N N . PRO A 1 277 ? -20.502 1.589 37.171 1.00 53.53 277 PRO A N 1
ATOM 2207 C CA . PRO A 1 277 ? -21.642 2.507 37.070 1.00 53.53 277 PRO A CA 1
ATOM 2208 C C . PRO A 1 277 ? -21.600 3.644 38.108 1.00 53.53 277 PRO A C 1
ATOM 2210 O O . PRO A 1 277 ? -22.239 4.679 37.920 1.00 53.53 277 PRO A O 1
ATOM 2213 N 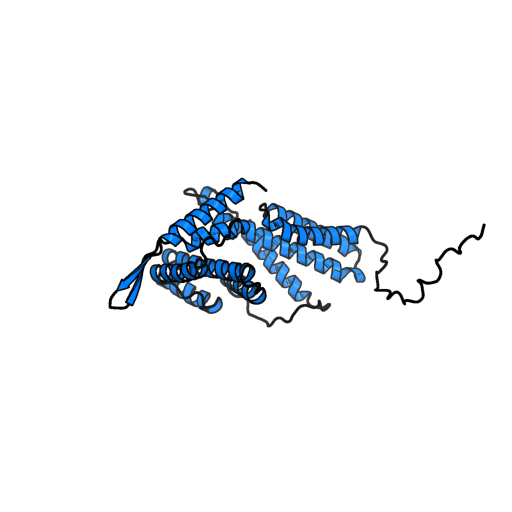N . ASP A 1 278 ? -20.815 3.484 39.174 1.00 53.94 278 ASP A N 1
ATOM 2214 C CA . ASP A 1 278 ? -20.644 4.488 40.220 1.00 53.94 278 ASP A CA 1
ATOM 2215 C C . ASP A 1 278 ? -19.585 5.498 39.761 1.00 53.94 278 ASP A C 1
ATOM 2217 O O . ASP A 1 278 ? -18.382 5.272 39.894 1.00 53.94 278 ASP A O 1
ATOM 2221 N N . GLY A 1 279 ? -20.035 6.590 39.140 1.00 51.47 279 GLY A N 1
ATOM 2222 C CA . GLY A 1 279 ? -19.218 7.646 38.535 1.00 51.47 279 GLY A CA 1
ATOM 2223 C C . GLY A 1 279 ? -18.326 8.435 39.503 1.00 51.47 279 GLY A C 1
ATOM 2224 O O . GLY A 1 279 ? -18.433 9.657 39.592 1.00 51.47 279 GLY A O 1
ATOM 2225 N N . HIS A 1 280 ? -17.392 7.778 40.188 1.00 47.06 280 HIS A N 1
ATOM 2226 C CA . HIS A 1 280 ? -16.254 8.453 40.794 1.00 47.06 280 HIS A CA 1
ATOM 2227 C C . HIS A 1 280 ? -15.337 8.946 39.676 1.00 47.06 280 HIS A C 1
ATOM 2229 O O . HIS A 1 280 ? -14.432 8.252 39.215 1.00 47.06 280 HIS A O 1
ATOM 2235 N N . SER A 1 281 ? -15.588 10.172 39.212 1.00 39.75 281 SER A N 1
ATOM 2236 C CA . SER A 1 281 ? -14.641 10.887 38.372 1.00 39.75 281 SER A CA 1
ATOM 2237 C C . SER A 1 281 ? -13.322 10.990 39.134 1.00 39.75 281 SER A C 1
ATOM 2239 O O . SER A 1 281 ? -13.251 11.669 40.159 1.00 39.75 281 SER A O 1
ATOM 2241 N N . CYS A 1 282 ? -12.260 10.367 38.629 1.00 37.28 282 CYS A N 1
ATOM 2242 C CA . CYS A 1 282 ? -10.907 10.781 38.974 1.00 37.28 282 CYS A CA 1
ATOM 2243 C C . CYS A 1 282 ? -10.673 12.171 38.364 1.00 37.28 282 CYS A C 1
ATOM 2245 O O . CYS A 1 282 ? -10.013 12.319 37.338 1.00 37.28 282 CYS A O 1
ATOM 2247 N N . THR A 1 283 ? -11.248 13.211 38.967 1.00 37.69 283 THR A N 1
ATOM 2248 C CA . THR A 1 283 ? -10.665 14.544 38.864 1.00 37.69 283 THR A CA 1
ATOM 2249 C C . THR A 1 283 ? -9.298 14.462 39.517 1.00 37.69 283 THR A C 1
ATOM 2251 O O . THR A 1 283 ? -9.188 13.932 40.621 1.00 37.69 283 THR A O 1
ATOM 2254 N N . ASN A 1 284 ? -8.273 14.972 38.838 1.00 39.41 284 ASN A N 1
ATOM 2255 C CA . ASN A 1 284 ? -6.959 15.221 39.415 1.00 39.41 284 ASN A CA 1
ATOM 2256 C C . ASN A 1 284 ? -7.122 16.039 40.705 1.00 39.41 284 ASN A C 1
ATOM 2258 O O . ASN A 1 284 ? -7.173 17.267 40.666 1.00 39.41 284 ASN A O 1
ATOM 2262 N N . SER A 1 285 ? -7.209 15.369 41.851 1.00 35.38 285 SER A N 1
ATOM 2263 C CA . SER A 1 285 ? -6.864 15.973 43.122 1.00 35.38 285 SER A CA 1
ATOM 2264 C C . SER A 1 285 ? -5.352 16.100 43.102 1.00 35.38 285 SER A C 1
ATOM 2266 O O . SER A 1 285 ? -4.626 15.121 43.283 1.00 35.38 285 SER A O 1
ATOM 2268 N N . THR A 1 286 ? -4.872 17.304 42.813 1.00 39.25 286 THR A N 1
ATOM 2269 C CA . THR A 1 286 ? -3.543 17.724 43.230 1.00 39.25 286 THR A CA 1
ATOM 2270 C C . THR A 1 286 ? -3.467 17.429 44.723 1.00 39.25 286 THR A C 1
ATOM 2272 O O . THR A 1 286 ? -4.121 18.100 45.518 1.00 39.25 286 THR A O 1
ATOM 2275 N N . ILE A 1 287 ? -2.744 16.375 45.096 1.00 35.94 287 ILE A N 1
ATOM 2276 C CA . ILE A 1 287 ? -2.345 16.165 46.481 1.00 35.94 287 ILE A CA 1
ATOM 2277 C C . ILE A 1 287 ? -1.462 17.369 46.800 1.00 35.94 287 ILE A C 1
ATOM 2279 O O . ILE A 1 287 ? -0.366 17.513 46.255 1.00 35.94 287 ILE A O 1
ATOM 2283 N N . SER A 1 288 ? -2.000 18.292 47.594 1.00 46.81 288 SER A N 1
ATOM 2284 C CA . SER A 1 288 ? -1.190 19.296 48.267 1.00 46.81 288 SER A CA 1
ATOM 2285 C C . SER A 1 288 ? -0.157 18.548 49.102 1.00 46.81 288 SER A C 1
ATOM 2287 O O . SER A 1 288 ? -0.493 17.584 49.786 1.00 46.81 288 SER A O 1
ATOM 2289 N N . ALA A 1 289 ? 1.096 18.992 49.062 1.00 46.28 289 ALA A N 1
ATOM 2290 C CA . ALA A 1 289 ? 2.213 18.404 49.799 1.00 46.28 289 ALA A CA 1
ATOM 2291 C C . ALA A 1 289 ? 2.082 18.494 51.341 1.00 46.28 289 ALA A C 1
ATOM 2293 O O . ALA A 1 289 ? 3.068 18.292 52.038 1.00 46.28 289 ALA A O 1
ATOM 2294 N N . GLN A 1 290 ? 0.898 18.807 51.876 1.00 46.78 290 GLN A N 1
ATOM 2295 C CA . GLN A 1 290 ? 0.633 18.952 53.309 1.00 46.78 290 GLN A CA 1
ATOM 2296 C C . GLN A 1 290 ? 0.038 17.707 53.977 1.00 46.78 290 GLN A C 1
ATOM 2298 O O . GLN A 1 290 ? 0.161 17.586 55.187 1.00 46.78 290 GLN A O 1
ATOM 2303 N N . ASP A 1 291 ? -0.499 16.738 53.231 1.00 46.66 291 ASP A N 1
ATOM 2304 C CA . ASP A 1 291 ? -1.170 15.576 53.847 1.00 46.66 291 ASP A CA 1
ATOM 2305 C C . ASP A 1 291 ? -0.247 14.349 54.030 1.00 46.66 291 ASP A C 1
ATOM 2307 O O . ASP A 1 291 ? -0.714 13.236 54.265 1.00 46.66 291 ASP A O 1
ATOM 2311 N N . ALA A 1 292 ? 1.076 14.528 53.914 1.00 41.97 292 ALA A N 1
ATOM 2312 C CA . ALA A 1 292 ? 2.066 13.450 54.044 1.00 41.97 292 ALA A CA 1
ATOM 2313 C C . ALA A 1 292 ? 2.852 13.457 55.374 1.00 41.97 292 ALA A C 1
ATOM 2315 O O . ALA A 1 292 ? 3.726 12.609 55.549 1.00 41.97 292 ALA A O 1
ATOM 2316 N N . GLU A 1 293 ? 2.558 14.369 56.310 1.00 48.00 293 GLU A N 1
ATOM 2317 C CA . GLU A 1 293 ? 3.278 14.471 57.596 1.00 48.00 293 GLU A CA 1
ATOM 2318 C C . GLU A 1 293 ? 2.604 13.746 5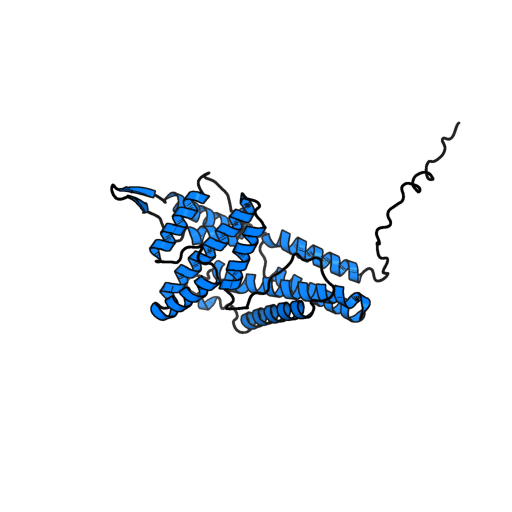8.781 1.00 48.00 293 GLU A C 1
ATOM 2320 O O . GLU A 1 293 ? 3.274 13.482 59.774 1.00 48.00 293 GLU A O 1
ATOM 2325 N N . ASP A 1 294 ? 1.346 13.303 58.670 1.00 49.06 294 ASP A N 1
ATOM 2326 C CA . ASP A 1 294 ? 0.578 12.774 59.820 1.00 49.06 294 ASP A CA 1
ATOM 2327 C C . ASP A 1 294 ? 0.577 11.235 59.985 1.00 49.06 294 ASP A C 1
ATOM 2329 O O . ASP A 1 294 ? -0.238 10.681 60.724 1.00 49.06 294 ASP A O 1
ATOM 2333 N N . LEU A 1 295 ? 1.482 10.497 59.326 1.00 42.66 295 LEU A N 1
ATOM 2334 C CA . LEU A 1 295 ? 1.527 9.020 59.417 1.00 42.66 295 LEU A CA 1
ATOM 2335 C C . LEU A 1 295 ? 2.900 8.422 59.770 1.00 42.66 295 LEU A C 1
ATOM 2337 O O . LEU A 1 295 ? 3.158 7.252 59.479 1.00 42.66 295 LEU A O 1
ATOM 2341 N N . ALA A 1 296 ? 3.774 9.173 60.441 1.00 50.56 296 ALA A N 1
ATOM 2342 C CA . ALA A 1 296 ? 4.960 8.582 61.062 1.00 50.56 296 ALA A CA 1
ATOM 2343 C C . ALA A 1 296 ? 4.609 8.017 62.458 1.00 50.56 296 ALA A C 1
ATOM 2345 O O . ALA A 1 296 ? 4.163 8.776 63.317 1.00 50.56 296 ALA A O 1
ATOM 2346 N N . PRO A 1 297 ? 4.792 6.709 62.727 1.00 55.81 297 PRO A N 1
ATOM 2347 C CA . PRO A 1 297 ? 4.657 6.176 64.079 1.00 55.81 297 PRO A CA 1
ATOM 2348 C C . PRO A 1 297 ? 5.822 6.655 64.956 1.00 55.81 297 PRO A C 1
ATOM 2350 O O . PRO A 1 297 ? 6.982 6.584 64.543 1.00 55.81 297 PRO A O 1
ATOM 2353 N N . GLU A 1 298 ? 5.511 7.124 66.166 1.00 60.72 298 GLU A N 1
ATOM 2354 C CA . GLU A 1 298 ? 6.525 7.532 67.142 1.00 60.72 298 GLU A CA 1
ATOM 2355 C C . GLU A 1 298 ? 7.447 6.362 67.535 1.00 60.72 298 GLU A C 1
ATOM 2357 O O . GLU A 1 298 ? 6.988 5.218 67.655 1.00 60.72 298 GLU A O 1
ATOM 2362 N N . PRO A 1 299 ? 8.750 6.624 67.750 1.00 57.56 299 PRO A N 1
ATOM 2363 C CA . PRO A 1 299 ? 9.674 5.619 68.244 1.00 57.56 299 PRO A CA 1
ATOM 2364 C C . PRO A 1 299 ? 9.331 5.273 69.696 1.00 57.56 299 PRO A C 1
ATOM 2366 O O . PRO A 1 299 ? 9.275 6.129 70.573 1.00 57.56 299 PRO A O 1
ATOM 2369 N N . ASN A 1 300 ? 9.099 3.986 69.933 1.00 61.53 300 ASN A N 1
ATOM 2370 C CA . ASN A 1 300 ? 8.895 3.432 71.262 1.00 61.53 300 ASN A CA 1
ATOM 2371 C C . ASN A 1 300 ? 10.261 3.372 71.968 1.00 61.53 300 ASN A C 1
ATOM 2373 O O . ASN A 1 300 ? 11.103 2.555 71.594 1.00 61.53 300 ASN A O 1
ATOM 2377 N N . ASP A 1 301 ? 10.482 4.241 72.953 1.00 65.88 301 ASP A N 1
ATOM 2378 C CA . ASP A 1 301 ? 11.612 4.140 73.877 1.00 65.88 301 ASP A CA 1
ATOM 2379 C C . ASP A 1 301 ? 11.321 3.045 74.916 1.00 65.88 301 ASP A C 1
ATOM 2381 O O . ASP A 1 301 ? 10.438 3.183 75.769 1.00 65.88 301 ASP A O 1
ATOM 2385 N N . GLY A 1 302 ? 12.079 1.949 74.824 1.00 61.53 302 GLY A N 1
ATOM 2386 C CA . GLY A 1 302 ? 12.082 0.818 75.753 1.00 61.53 302 GLY A CA 1
ATOM 2387 C C . GLY A 1 302 ? 13.227 -0.142 75.471 1.00 61.53 302 GLY A C 1
ATOM 2388 O O . GLY A 1 302 ? 13.240 -0.715 74.360 1.00 61.53 302 GLY A O 1
#

Foldseek 3Di:
DPVVLLVQLLVLLVVLVVQLVVWDWDADPVGIDTDGDPCSLVSNLLSCVSPVVSDDPPDPCVVVSVVVRLVVNCVVLVADDLVCFQVSLLVVLVVCCVVPNDVSSVVRLVSSLSVLSVVLSCCCPPVVNPVSSVVSVVSSVDNVPDDDDDDDDDDDPDDLDVLVVLVVLLVVLVVLLVVCVVPPDDQVVVVVDSPPSCCCVRHLVSNLVSLQSQLVSLLVVLVSCVVPDPVVNLVSNVSSLVSNVVSVVSVPDVVCVVVVVVSVVSNVVSVVCVVCPPPPPPDPPPPDPPPPPPPDDDDDDD

Sequence (302 aa):
MKAWCIGAADRDFTEGLKKLKELKETKFPQGTSFKSRLGVVADITNAILSDARVFRIEDGDLLIKMGTQIHCEINHWKGWQPEIGPEALQEQAMERLQKQGWDKTRPVLALIVRTWIFTGFTAQRVTSNFPFAFECHKTHSTSLIGGAKHGKMSVFTAPKKNTDMLEGILEEAEAILKDLEDHPYDPKSFAEMPDFGFYLAYFANIKASALAIKGLYYRLMAEANVEKNPGDVETHYAYAIQSYMEAASYRKTIKTILLFLFLLSGYLFCAYQIKSPDGHSCTNSTISAQDAEDLAPEPNDG

pLDDT: mean 79.22, std 19.66, range [30.05, 98.06]